Protein AF-S0FT90-F1 (afdb_monomer_lite)

Sequence (189 aa):
MLLIMVGRAEIDGENVNKKSNYMDRPFWQKAAGASRQYLHISCDKDTGMAPEYAEFDGTPKKLFRDFQFYSDAYRVAMNIGLDAAWFNKDASLGEIVDRLQVFFSENTTFGQYKAYTIKGEPFDEPAMHSVAIIATNAAGSLAARGKYRLQWVRDFWELPLRKGERRYYDNCLYFFCLLMLAGEYNMYI

pLDDT: mean 91.18, std 16.03, range [32.25, 98.94]

Organism: NCBI:txid1195236

Radius of gyration: 16.48 Å; chains: 1; bounding box: 38×34×46 Å

InterPro domains:
  IPR008928 Six-hairpin glycosidase superfamily [SSF48208] (22-188)
  IPR012341 Six-hairpin glycosidase-like superfamily [G3DSA:1.50.10.10] (15-183)

Foldseek 3Di:
DPPLCLDQLCDDDDCGDDPDDPVCSVVSVVSNVLSVVLLVQQQDPQQLFGFLDDDSSNHADDDPDPFGRALNRLQLLLSLLVSLVPPVPDLCNQVSLQSNLVLPVPPHDQLFAAGHHSVSHGDPHTHLASLSNLLSSQSSLSSHDHPCNVVSVVSLVPDDQDDDDSRVSNVVSSVVSVCSVVVNPDDPD

Secondary structure (DSSP, 8-state):
-----------STT---SSS-GGGHHHHHHHHHHHHHHHHHHS-TTT-PPPSSB-TTSPBPPSS-S-SBSGGGGHHHHHHHHHHHHT-S-GGGHHHHHHHHHHHHHHSBTTB-EEE-TT-PEEEEEPS-HHHHHHHHHHHTTT--STTHHHHHHHHHHPPPP-STTHHHHHHHHHHHHHHHTT------

Structure (mmCIF, N/CA/C/O backbone):
data_AF-S0FT90-F1
#
_entry.id   AF-S0FT90-F1
#
loop_
_atom_site.group_PDB
_atom_site.id
_atom_site.type_symbol
_atom_site.label_atom_id
_atom_site.label_alt_id
_atom_site.label_comp_id
_atom_site.label_asym_id
_atom_site.label_entity_id
_atom_site.label_seq_id
_atom_site.pdbx_PDB_ins_code
_atom_site.Cartn_x
_atom_site.Cartn_y
_atom_site.Cartn_z
_atom_site.occupancy
_atom_site.B_iso_or_equiv
_atom_site.auth_seq_id
_atom_site.auth_comp_id
_atom_site.auth_asym_id
_atom_site.auth_atom_id
_atom_site.pdbx_PDB_model_num
ATOM 1 N N . MET A 1 1 ? 7.201 11.286 -2.017 1.00 32.25 1 MET A N 1
ATOM 2 C CA . MET A 1 1 ? 6.385 10.814 -3.150 1.00 32.25 1 MET A CA 1
ATOM 3 C C . MET A 1 1 ? 7.267 10.096 -4.172 1.00 32.25 1 MET A C 1
ATOM 5 O O . MET A 1 1 ? 7.613 10.659 -5.204 1.00 32.25 1 MET A O 1
ATOM 9 N N . LEU A 1 2 ? 7.667 8.853 -3.875 1.00 34.53 2 LEU A N 1
ATOM 10 C CA . LEU A 1 2 ? 8.138 7.954 -4.926 1.00 34.53 2 LEU A CA 1
ATOM 11 C C . LEU A 1 2 ? 6.888 7.549 -5.712 1.00 34.53 2 LEU A C 1
ATOM 13 O O . LEU A 1 2 ? 6.038 6.819 -5.202 1.00 34.53 2 LEU A O 1
ATOM 17 N N . LEU A 1 3 ? 6.746 8.046 -6.939 1.00 39.31 3 LEU A N 1
ATOM 18 C CA . LEU A 1 3 ? 5.959 7.323 -7.925 1.00 39.31 3 LEU A CA 1
ATOM 19 C C . LEU A 1 3 ? 6.729 6.009 -8.108 1.00 39.31 3 LEU A C 1
ATOM 21 O O . LEU A 1 3 ? 7.774 6.007 -8.755 1.00 39.31 3 LEU A O 1
ATOM 25 N N . ILE A 1 4 ? 6.312 4.930 -7.438 1.00 44.44 4 ILE A N 1
ATOM 26 C CA . ILE A 1 4 ? 6.881 3.609 -7.705 1.00 44.44 4 ILE A CA 1
ATOM 27 C C . ILE A 1 4 ? 6.583 3.370 -9.173 1.00 44.44 4 ILE A C 1
ATOM 29 O O . ILE A 1 4 ? 5.433 3.178 -9.567 1.00 44.44 4 ILE A O 1
ATOM 33 N N . MET A 1 5 ? 7.617 3.475 -9.997 1.00 43.94 5 MET A N 1
ATOM 34 C CA . MET A 1 5 ? 7.515 3.160 -11.402 1.00 43.94 5 MET A CA 1
ATOM 35 C C . MET A 1 5 ? 7.439 1.651 -11.506 1.00 43.94 5 MET A C 1
ATOM 37 O O . MET A 1 5 ? 8.427 0.969 -11.765 1.00 43.94 5 MET A O 1
ATOM 41 N N . VAL A 1 6 ? 6.230 1.132 -11.316 1.00 42.06 6 VAL A N 1
ATOM 42 C CA . VAL A 1 6 ? 5.830 -0.190 -11.787 1.00 42.06 6 VAL A CA 1
ATOM 43 C C . VAL A 1 6 ? 5.728 -0.079 -13.314 1.00 42.06 6 VAL A C 1
ATOM 45 O O . VAL A 1 6 ? 4.660 -0.002 -13.910 1.00 42.06 6 VAL A O 1
ATOM 48 N N . GLY A 1 7 ? 6.883 0.127 -13.946 1.00 40.72 7 GLY A N 1
ATOM 49 C CA . GLY A 1 7 ? 7.012 0.731 -15.263 1.00 40.72 7 GLY A CA 1
ATOM 50 C C . GLY A 1 7 ? 7.899 -0.093 -16.182 1.00 40.72 7 GLY A C 1
ATOM 51 O O . GLY A 1 7 ? 9.012 0.305 -16.496 1.00 40.72 7 GLY A O 1
ATOM 52 N N . ARG A 1 8 ? 7.352 -1.217 -16.658 1.00 50.16 8 ARG A N 1
ATOM 53 C CA . ARG A 1 8 ? 7.429 -1.672 -18.061 1.00 50.16 8 ARG A CA 1
ATOM 54 C C . ARG A 1 8 ? 8.789 -1.903 -18.731 1.00 50.16 8 ARG A C 1
ATOM 56 O O . ARG A 1 8 ? 8.857 -1.901 -19.961 1.00 50.16 8 ARG A O 1
ATOM 63 N N . ALA A 1 9 ? 9.854 -2.155 -17.992 1.00 43.25 9 ALA A N 1
ATOM 64 C CA . ALA A 1 9 ? 11.149 -2.336 -18.633 1.00 43.25 9 ALA A CA 1
ATOM 65 C C . ALA A 1 9 ? 11.500 -3.777 -19.046 1.00 43.25 9 ALA A C 1
ATOM 67 O O . ALA A 1 9 ? 12.469 -3.965 -19.774 1.00 43.25 9 ALA A O 1
ATOM 68 N N . GLU A 1 10 ? 10.742 -4.792 -18.618 1.00 49.62 10 GLU A N 1
ATOM 69 C CA . GLU A 1 10 ? 11.220 -6.183 -18.699 1.00 49.62 10 GLU A CA 1
ATOM 70 C C . GLU A 1 10 ? 10.097 -7.195 -18.974 1.00 49.62 10 GLU A C 1
ATOM 72 O O . GLU A 1 10 ? 9.850 -8.097 -18.173 1.00 49.62 10 GLU A O 1
ATOM 77 N N . ILE A 1 11 ? 9.405 -7.047 -20.107 1.00 48.50 11 ILE A N 1
ATOM 78 C CA . ILE A 1 11 ? 8.649 -8.165 -20.693 1.00 48.50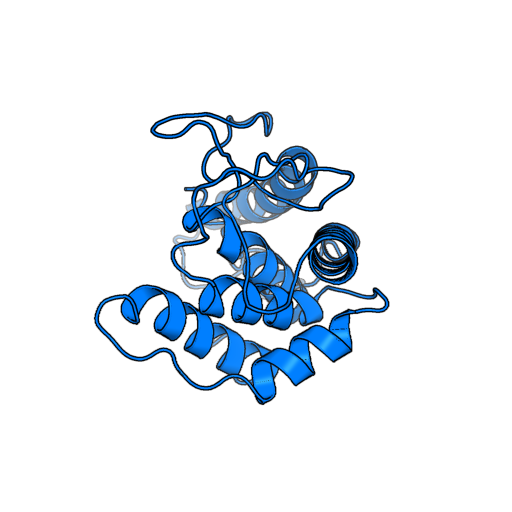 11 ILE A CA 1
ATOM 79 C C . ILE A 1 11 ? 9.642 -8.964 -21.545 1.00 48.50 11 ILE A C 1
ATOM 81 O O . ILE A 1 11 ? 10.424 -8.377 -22.291 1.00 48.50 11 ILE A O 1
ATOM 85 N N . ASP A 1 12 ? 9.650 -10.277 -21.345 1.00 41.06 12 ASP A N 1
ATOM 86 C CA . ASP A 1 12 ? 10.723 -11.205 -21.695 1.00 41.06 12 ASP A CA 1
ATOM 87 C C . ASP A 1 12 ? 11.294 -11.073 -23.123 1.00 41.06 12 ASP A C 1
ATOM 89 O O . ASP A 1 12 ? 10.578 -10.892 -24.109 1.00 41.06 12 ASP A O 1
ATOM 93 N N . GLY A 1 13 ? 12.618 -11.241 -23.203 1.00 41.00 13 GLY A N 1
ATOM 94 C CA . GLY A 1 13 ? 13.337 -11.881 -24.311 1.00 41.00 13 GLY A CA 1
ATOM 95 C C . GLY A 1 13 ? 13.474 -11.134 -25.636 1.00 41.00 13 GLY A C 1
ATOM 96 O O . GLY A 1 13 ? 14.579 -11.071 -26.155 1.00 41.00 13 GLY A O 1
ATOM 97 N N . GLU A 1 14 ? 12.407 -10.568 -26.197 1.00 39.22 14 GLU A N 1
ATOM 98 C CA . GLU A 1 14 ? 12.416 -10.080 -27.592 1.00 39.22 14 GLU A CA 1
ATOM 99 C C . GLU A 1 14 ? 11.532 -8.844 -27.846 1.00 39.22 14 GLU A C 1
ATOM 101 O O . GLU A 1 14 ? 11.517 -8.312 -28.954 1.00 39.22 14 GLU A O 1
ATOM 106 N N . ASN A 1 15 ? 10.838 -8.308 -26.831 1.00 43.41 15 ASN A N 1
ATOM 107 C CA . ASN A 1 15 ? 9.981 -7.121 -26.980 1.00 43.41 15 ASN A CA 1
ATOM 108 C C . ASN A 1 15 ? 10.159 -6.102 -25.840 1.00 43.41 15 ASN A C 1
ATOM 110 O O . ASN A 1 15 ? 9.223 -5.752 -25.119 1.00 43.41 15 ASN A O 1
ATOM 114 N N . VAL A 1 16 ? 11.373 -5.559 -25.710 1.00 49.12 16 VAL A N 1
ATOM 115 C CA . VAL A 1 16 ? 11.644 -4.372 -24.878 1.00 49.12 16 VAL A CA 1
ATOM 116 C C . VAL A 1 16 ? 10.759 -3.202 -25.354 1.00 49.12 16 VAL A C 1
ATOM 118 O O . VAL A 1 16 ? 10.732 -2.875 -26.541 1.00 49.12 16 VAL A O 1
ATOM 121 N N . ASN A 1 17 ? 10.015 -2.571 -24.437 1.00 51.34 17 ASN A N 1
ATOM 122 C CA . ASN A 1 17 ? 8.958 -1.586 -24.719 1.00 51.34 17 ASN A CA 1
ATOM 123 C C . ASN A 1 17 ? 9.310 -0.504 -25.765 1.00 51.34 17 ASN A C 1
ATOM 125 O O . ASN A 1 17 ? 10.334 0.175 -25.685 1.00 51.34 17 ASN A O 1
ATOM 129 N N . LYS A 1 18 ? 8.367 -0.267 -26.688 1.00 59.31 18 LYS A N 1
ATOM 130 C CA . LYS A 1 18 ? 8.447 0.672 -27.823 1.00 59.31 18 LYS A CA 1
ATOM 131 C C . LYS A 1 18 ? 8.001 2.125 -27.530 1.00 59.31 18 LYS A C 1
ATOM 133 O O . LYS A 1 18 ? 7.926 2.898 -28.477 1.00 59.31 18 LYS A O 1
ATOM 138 N N . LYS A 1 19 ? 7.694 2.529 -26.282 1.00 70.00 19 LYS A N 1
ATOM 139 C CA . LYS A 1 19 ? 7.086 3.861 -25.998 1.00 70.00 19 LYS A CA 1
ATOM 140 C C . LYS A 1 19 ? 8.033 4.942 -25.454 1.00 70.00 19 LYS A C 1
ATOM 142 O O . LYS A 1 19 ? 7.791 6.114 -25.722 1.00 70.00 19 LYS A O 1
ATOM 147 N N . SER A 1 20 ? 9.090 4.591 -24.715 1.00 77.62 20 SER A N 1
ATOM 148 C CA . SER A 1 20 ? 10.122 5.565 -24.318 1.00 77.62 20 SER A CA 1
ATOM 149 C C . SER A 1 20 ? 11.162 5.736 -25.427 1.00 77.62 20 SER A C 1
ATOM 151 O O . SER A 1 20 ? 11.328 4.847 -26.274 1.00 77.62 20 SER A O 1
ATOM 153 N N . ASN A 1 21 ? 11.919 6.838 -25.382 1.00 85.50 21 ASN A N 1
ATOM 154 C CA . ASN A 1 21 ? 13.111 6.988 -26.213 1.00 85.50 21 ASN A CA 1
ATOM 155 C C . ASN A 1 21 ? 14.027 5.765 -26.011 1.00 85.50 21 ASN A C 1
ATOM 157 O O . ASN A 1 21 ? 14.178 5.268 -24.891 1.00 85.50 21 ASN A O 1
ATOM 161 N N . TYR A 1 22 ? 14.583 5.237 -27.103 1.00 85.00 22 TYR A N 1
ATOM 162 C CA . TYR A 1 22 ? 15.371 4.007 -27.077 1.00 85.00 22 TYR A CA 1
ATOM 163 C C . TYR A 1 22 ? 16.625 4.140 -26.204 1.00 85.00 22 TYR A C 1
ATOM 165 O O . TYR A 1 22 ? 17.005 3.167 -25.555 1.00 85.00 22 TYR A O 1
ATOM 173 N N . MET A 1 23 ? 17.194 5.348 -26.123 1.00 90.38 23 MET A N 1
ATOM 174 C CA . MET A 1 23 ? 18.346 5.662 -25.272 1.00 90.38 23 MET A CA 1
ATOM 175 C C . MET A 1 23 ? 18.037 5.544 -23.772 1.00 90.38 23 MET A C 1
ATOM 177 O O . MET A 1 23 ? 18.929 5.217 -22.995 1.00 90.38 23 MET A O 1
ATOM 181 N N . ASP A 1 24 ? 16.777 5.728 -23.368 1.00 89.00 24 ASP A N 1
ATOM 182 C CA . ASP A 1 24 ? 16.375 5.719 -21.954 1.00 89.00 24 ASP A CA 1
ATOM 183 C C . ASP A 1 24 ? 15.934 4.332 -21.465 1.00 89.00 24 ASP A C 1
ATOM 185 O O . ASP A 1 24 ? 15.741 4.113 -20.270 1.00 89.00 24 ASP A O 1
ATOM 189 N N . ARG A 1 25 ? 15.767 3.356 -22.366 1.00 84.38 25 ARG A N 1
ATOM 190 C CA . ARG A 1 25 ? 15.281 2.010 -22.005 1.00 84.38 25 ARG A CA 1
ATOM 191 C C . ARG A 1 25 ? 16.153 1.316 -20.947 1.00 84.38 25 ARG A C 1
ATOM 193 O O . ARG A 1 25 ? 15.575 0.801 -19.988 1.00 84.38 25 ARG A O 1
ATOM 200 N N . PRO A 1 26 ? 17.503 1.341 -21.029 1.00 89.44 26 PRO A N 1
ATOM 201 C CA . PRO A 1 26 ? 18.344 0.744 -19.990 1.00 89.44 26 PRO A CA 1
ATOM 202 C C . PRO A 1 26 ? 18.187 1.423 -18.623 1.00 89.44 26 PRO A C 1
ATOM 204 O O . PRO A 1 26 ? 18.351 0.777 -17.589 1.00 89.44 26 PRO A O 1
ATOM 207 N N . PHE A 1 27 ? 17.871 2.722 -18.601 1.00 89.56 27 PHE A N 1
ATOM 208 C CA . PHE A 1 27 ? 17.607 3.444 -17.359 1.00 89.56 27 PHE A CA 1
ATOM 209 C C . PHE A 1 27 ? 16.304 2.965 -16.716 1.00 89.56 27 PHE A C 1
ATOM 211 O O . PHE A 1 27 ? 16.318 2.597 -15.544 1.00 89.56 27 PHE A O 1
ATOM 218 N N . TRP A 1 28 ? 15.204 2.887 -17.474 1.00 86.56 28 TRP A N 1
ATOM 219 C CA . TRP A 1 28 ? 13.921 2.405 -16.945 1.00 86.56 28 TRP A CA 1
ATOM 220 C C . TRP A 1 28 ? 14.002 0.960 -16.441 1.00 86.56 28 TRP A C 1
ATOM 222 O O . TRP A 1 28 ? 13.377 0.626 -15.436 1.00 86.56 28 TRP A O 1
ATOM 232 N N . GLN A 1 29 ? 14.834 0.130 -17.079 1.00 85.69 29 GLN A N 1
ATOM 233 C CA . GLN A 1 29 ? 15.137 -1.226 -16.618 1.00 85.69 29 GLN A CA 1
ATOM 234 C C . GLN A 1 29 ? 15.760 -1.250 -15.232 1.00 85.69 29 GLN A C 1
ATOM 236 O O . GLN A 1 29 ? 15.236 -1.882 -14.313 1.00 85.69 29 GLN A O 1
ATOM 241 N N . LYS A 1 30 ? 16.827 -0.476 -15.050 1.00 90.88 30 LYS A N 1
ATOM 242 C CA . LYS A 1 30 ? 17.473 -0.334 -13.745 1.00 90.88 30 LYS A CA 1
ATOM 243 C C . LYS A 1 30 ? 16.537 0.297 -12.716 1.00 90.88 30 LYS A C 1
ATOM 245 O O . LYS A 1 30 ? 16.532 -0.133 -11.567 1.00 90.88 30 LYS A O 1
ATOM 250 N N . ALA A 1 31 ? 15.723 1.272 -13.119 1.00 89.94 31 ALA A N 1
ATOM 251 C CA . ALA A 1 31 ? 14.791 1.956 -12.231 1.00 89.94 31 ALA A CA 1
ATOM 252 C C . ALA A 1 31 ? 13.697 1.020 -11.695 1.00 89.94 31 ALA A C 1
ATOM 254 O O . ALA A 1 31 ? 13.372 1.095 -10.510 1.00 89.94 31 ALA A O 1
ATOM 255 N N . ALA A 1 32 ? 13.167 0.113 -12.522 1.00 89.12 32 ALA A N 1
ATOM 256 C CA . ALA A 1 32 ? 12.192 -0.885 -12.084 1.00 89.12 32 ALA A CA 1
ATOM 257 C C . ALA A 1 32 ? 12.793 -1.830 -11.028 1.00 89.12 32 ALA A C 1
ATOM 259 O O . ALA A 1 32 ? 12.212 -2.013 -9.958 1.00 89.12 32 ALA A O 1
ATOM 260 N N . GLY A 1 33 ? 13.992 -2.368 -11.285 1.00 92.12 33 GLY A N 1
ATOM 261 C CA . GLY A 1 33 ? 14.714 -3.206 -10.321 1.00 92.12 33 GLY A CA 1
ATOM 262 C C . GLY A 1 33 ? 15.033 -2.471 -9.014 1.00 92.12 33 GLY A C 1
ATOM 263 O O . GLY A 1 33 ? 14.729 -2.970 -7.931 1.00 92.12 33 GLY A O 1
ATOM 264 N N . ALA A 1 34 ? 15.572 -1.252 -9.105 1.00 95.94 34 ALA A N 1
ATOM 265 C CA . ALA A 1 34 ? 15.893 -0.425 -7.942 1.00 95.94 34 ALA A CA 1
ATOM 266 C C . ALA A 1 34 ? 14.648 -0.061 -7.116 1.00 95.94 34 ALA A C 1
ATOM 268 O O . ALA A 1 34 ? 14.708 -0.069 -5.891 1.00 95.94 34 ALA A O 1
ATOM 269 N N . SER A 1 35 ? 13.507 0.196 -7.764 1.00 95.81 35 SER A N 1
ATOM 270 C CA . SER A 1 35 ? 12.254 0.519 -7.069 1.00 95.81 35 SER A CA 1
ATOM 271 C C . SER A 1 35 ? 11.723 -0.660 -6.250 1.00 95.81 35 SER A C 1
ATOM 273 O O . SER A 1 35 ? 11.255 -0.452 -5.133 1.00 95.81 35 SER A O 1
ATOM 275 N N . ARG A 1 36 ? 11.838 -1.900 -6.753 1.00 96.75 36 ARG A N 1
ATOM 276 C CA . ARG A 1 36 ? 11.481 -3.104 -5.976 1.00 96.75 36 ARG A CA 1
ATOM 277 C C . ARG A 1 36 ? 12.377 -3.262 -4.749 1.00 96.75 36 ARG A C 1
ATOM 279 O O . ARG A 1 36 ? 11.877 -3.483 -3.654 1.00 96.75 36 ARG A O 1
ATOM 286 N N . GLN A 1 37 ? 13.686 -3.060 -4.905 1.00 97.50 37 GLN A N 1
ATOM 287 C CA . GLN A 1 37 ? 14.620 -3.101 -3.772 1.00 97.50 37 GLN A CA 1
ATOM 288 C C . GLN A 1 37 ? 14.354 -1.989 -2.752 1.00 97.50 37 GLN A C 1
ATOM 290 O O . GLN A 1 37 ? 14.456 -2.208 -1.548 1.00 97.50 37 GLN A O 1
ATOM 295 N N . TYR A 1 38 ? 13.949 -0.810 -3.220 1.00 98.06 38 TYR A N 1
ATOM 296 C CA . TYR A 1 38 ? 13.621 0.310 -2.349 1.00 98.06 38 TYR A CA 1
ATOM 297 C C . TYR A 1 38 ? 12.412 0.026 -1.441 1.00 98.06 38 TYR A C 1
ATOM 299 O O . TYR A 1 38 ? 12.386 0.445 -0.285 1.00 98.06 38 TYR A O 1
ATOM 307 N N . LEU A 1 39 ? 11.425 -0.733 -1.925 1.00 98.19 39 LEU A N 1
ATOM 308 C CA . LEU A 1 39 ? 10.275 -1.142 -1.115 1.00 98.19 39 LEU A CA 1
ATOM 309 C C . LEU A 1 39 ? 10.685 -1.988 0.096 1.00 98.19 39 LEU A C 1
ATOM 311 O O . LEU A 1 39 ? 10.170 -1.752 1.187 1.00 98.19 39 LEU A O 1
ATOM 315 N N . HIS A 1 40 ? 11.642 -2.905 -0.07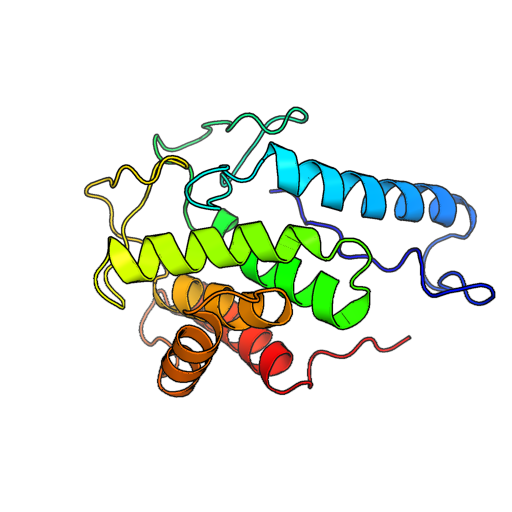2 1.00 98.00 40 HIS A N 1
ATOM 316 C CA . HIS A 1 40 ? 12.151 -3.754 1.016 1.00 98.00 40 HIS A CA 1
ATOM 317 C C . HIS A 1 40 ? 12.839 -2.975 2.134 1.00 98.00 40 HIS A C 1
ATOM 319 O O . HIS A 1 40 ? 12.810 -3.403 3.286 1.00 98.00 40 HIS A O 1
ATOM 325 N N . ILE A 1 41 ? 13.480 -1.852 1.806 1.00 97.25 41 ILE A N 1
ATOM 326 C CA . ILE A 1 41 ? 14.191 -1.030 2.796 1.00 97.25 41 ILE A CA 1
ATOM 327 C C . ILE A 1 41 ? 13.317 0.083 3.378 1.00 97.25 41 ILE A C 1
ATOM 329 O O . ILE A 1 41 ? 13.579 0.534 4.489 1.00 97.25 41 ILE A O 1
ATOM 333 N N . SER A 1 42 ? 12.286 0.527 2.651 1.00 97.88 42 SER A N 1
ATOM 334 C CA . SER A 1 42 ? 11.412 1.618 3.090 1.00 97.88 42 SER A CA 1
ATOM 335 C C . SER A 1 42 ? 10.194 1.138 3.884 1.00 97.88 42 SER A C 1
ATOM 337 O O . SER A 1 42 ? 9.730 1.856 4.770 1.00 97.88 42 SER A O 1
ATOM 339 N N . CYS A 1 43 ? 9.670 -0.058 3.596 1.00 98.50 43 CYS A N 1
ATOM 340 C CA . CYS A 1 43 ? 8.547 -0.618 4.347 1.00 98.50 43 CYS A CA 1
ATOM 341 C C . CYS A 1 43 ? 9.030 -1.263 5.647 1.00 98.50 43 CYS A C 1
ATOM 343 O O . CYS A 1 43 ? 10.047 -1.959 5.679 1.00 98.50 43 CYS A O 1
ATOM 345 N N . ASP A 1 44 ? 8.278 -1.059 6.723 1.00 98.56 44 ASP A N 1
ATOM 346 C CA . ASP A 1 44 ? 8.614 -1.634 8.014 1.00 98.56 44 ASP A CA 1
ATOM 347 C C . ASP A 1 44 ? 8.535 -3.166 8.005 1.00 98.56 44 ASP A C 1
ATOM 349 O O . ASP A 1 44 ? 7.628 -3.771 7.427 1.00 98.56 44 ASP A O 1
ATOM 353 N N . LYS A 1 45 ? 9.498 -3.803 8.676 1.00 98.06 45 LYS A N 1
ATOM 354 C CA . LYS A 1 45 ? 9.634 -5.261 8.669 1.00 98.06 45 LYS A CA 1
ATOM 355 C C . LYS A 1 45 ? 8.592 -5.977 9.517 1.00 98.06 45 LYS A C 1
ATOM 357 O O . LYS A 1 45 ? 8.393 -7.159 9.266 1.00 98.06 45 LYS A O 1
ATOM 362 N N . ASP A 1 46 ? 7.941 -5.301 10.453 1.00 98.31 46 ASP A N 1
ATOM 363 C CA . ASP A 1 46 ? 6.977 -5.918 11.360 1.00 98.31 46 ASP A CA 1
ATOM 364 C C . ASP A 1 46 ? 5.550 -5.591 10.912 1.00 98.31 46 ASP A C 1
ATOM 366 O O . ASP A 1 46 ? 4.706 -6.480 10.814 1.00 98.31 46 ASP A O 1
ATOM 370 N N . THR A 1 47 ? 5.294 -4.328 10.559 1.00 98.69 47 THR A N 1
ATOM 371 C CA . THR A 1 47 ? 3.950 -3.856 10.196 1.00 98.69 47 THR A CA 1
ATOM 372 C C . THR A 1 47 ? 3.677 -3.836 8.696 1.00 98.69 47 THR A C 1
ATOM 374 O O . THR A 1 47 ? 2.523 -3.729 8.302 1.00 98.69 47 THR A O 1
ATOM 377 N N . GLY A 1 48 ? 4.702 -3.865 7.837 1.00 98.50 48 GLY A N 1
ATOM 378 C CA . GLY A 1 48 ? 4.546 -3.642 6.395 1.00 98.50 48 GLY A CA 1
ATOM 379 C C . GLY A 1 48 ? 4.206 -2.195 6.003 1.00 98.50 48 GLY A C 1
ATOM 380 O O . GLY A 1 48 ? 3.989 -1.916 4.823 1.00 98.50 48 GLY A O 1
ATOM 381 N N . MET A 1 49 ? 4.151 -1.253 6.952 1.00 98.62 49 MET A N 1
ATOM 382 C CA . MET A 1 49 ? 3.844 0.149 6.666 1.00 98.62 49 MET A CA 1
ATOM 383 C C . MET A 1 49 ? 5.005 0.853 5.965 1.00 98.62 49 MET A C 1
ATOM 385 O O . MET A 1 49 ? 6.146 0.801 6.416 1.00 98.62 49 MET A O 1
ATOM 389 N N . ALA A 1 50 ? 4.693 1.597 4.907 1.00 98.12 50 ALA A N 1
ATOM 390 C CA . ALA A 1 50 ? 5.619 2.535 4.282 1.00 98.12 50 ALA A CA 1
ATOM 391 C C . ALA A 1 50 ? 5.434 3.959 4.841 1.00 98.12 50 ALA A C 1
ATOM 393 O O . ALA A 1 50 ? 4.321 4.330 5.223 1.00 98.12 50 ALA A O 1
ATOM 394 N N . PRO A 1 51 ? 6.478 4.798 4.862 1.00 97.62 51 PRO A N 1
ATOM 395 C CA . PRO A 1 51 ? 6.330 6.215 5.163 1.00 97.62 51 PRO A CA 1
ATOM 396 C C . PRO A 1 51 ? 5.834 7.015 3.936 1.00 97.62 51 PRO A C 1
ATOM 398 O O . PRO A 1 51 ? 6.096 6.642 2.794 1.00 97.62 51 PRO A O 1
ATOM 401 N N . GLU A 1 52 ? 5.170 8.161 4.141 1.00 95.38 52 GLU A N 1
ATOM 402 C CA . GLU A 1 52 ? 4.790 9.087 3.051 1.00 95.38 52 GLU A CA 1
ATOM 403 C C . GLU A 1 52 ? 6.022 9.635 2.303 1.00 95.38 52 GLU A C 1
ATOM 405 O O . GLU A 1 52 ? 6.025 9.808 1.076 1.00 95.38 52 GLU A O 1
ATOM 410 N N . TYR A 1 53 ? 7.098 9.880 3.051 1.00 95.75 53 TYR A N 1
ATOM 411 C CA . TYR A 1 53 ? 8.393 10.289 2.526 1.00 95.75 53 TYR A CA 1
ATOM 412 C C . TYR A 1 53 ? 9.499 9.473 3.187 1.00 95.75 53 TYR A C 1
ATOM 414 O O . TYR A 1 53 ? 9.480 9.248 4.396 1.00 95.75 53 TYR A O 1
ATOM 422 N N . ALA A 1 54 ? 10.488 9.083 2.395 1.00 96.31 54 ALA A N 1
ATOM 423 C CA . ALA A 1 54 ? 11.699 8.434 2.863 1.00 96.31 54 ALA A CA 1
ATOM 424 C C . ALA A 1 54 ? 12.912 8.972 2.103 1.00 96.31 54 ALA A C 1
ATOM 426 O O . ALA A 1 54 ? 12.786 9.459 0.975 1.00 96.31 54 ALA A O 1
ATOM 427 N N . GLU A 1 55 ? 14.073 8.905 2.744 1.00 96.69 55 GLU A N 1
ATOM 428 C CA . GLU A 1 55 ? 15.365 9.147 2.107 1.00 96.69 55 GLU A CA 1
ATOM 429 C C . GLU A 1 55 ? 15.733 7.973 1.182 1.00 96.69 55 GLU A C 1
ATOM 431 O O . GLU A 1 55 ? 15.076 6.929 1.175 1.00 96.69 55 GLU A O 1
ATOM 436 N N . PHE A 1 56 ? 16.789 8.114 0.377 1.00 95.00 56 PHE A N 1
ATOM 437 C CA . PHE A 1 56 ? 17.196 7.067 -0.574 1.00 95.00 56 PHE A CA 1
ATOM 438 C C . PHE A 1 56 ? 17.667 5.760 0.082 1.00 95.00 56 PHE A C 1
ATOM 440 O O . PHE A 1 56 ? 17.675 4.726 -0.580 1.00 95.00 56 PHE A O 1
ATOM 447 N N . ASP A 1 57 ? 18.010 5.786 1.369 1.00 96.25 57 ASP A N 1
ATOM 448 C CA . ASP A 1 57 ? 18.317 4.594 2.167 1.00 96.25 57 ASP A CA 1
ATOM 449 C C . ASP A 1 57 ? 17.066 3.934 2.785 1.00 96.25 57 ASP A C 1
ATOM 451 O O . ASP A 1 57 ? 17.181 2.945 3.506 1.00 96.25 57 ASP A O 1
ATOM 455 N N . GLY A 1 58 ? 15.872 4.464 2.499 1.00 95.19 58 GLY A N 1
ATOM 456 C CA . GLY A 1 58 ? 14.593 3.973 3.007 1.00 95.19 58 GLY A CA 1
ATOM 457 C C . GLY A 1 58 ? 14.177 4.573 4.350 1.00 95.19 58 GLY A C 1
ATOM 458 O O . GLY A 1 58 ? 13.034 4.368 4.765 1.00 95.19 58 GLY A O 1
ATOM 459 N N . THR A 1 59 ? 15.040 5.348 5.017 1.00 96.06 59 THR A N 1
ATOM 460 C CA . THR A 1 59 ? 14.715 5.932 6.324 1.00 96.06 59 THR A CA 1
ATOM 461 C C . THR A 1 59 ? 13.555 6.930 6.212 1.00 96.06 59 THR A C 1
ATOM 463 O O . THR A 1 59 ? 13.550 7.774 5.312 1.00 96.06 59 THR A O 1
ATOM 466 N N . PRO A 1 60 ? 12.539 6.870 7.097 1.00 95.69 60 PRO A N 1
ATOM 467 C CA . PRO A 1 60 ? 11.418 7.800 7.044 1.00 95.69 60 PRO A CA 1
ATOM 468 C C . PRO A 1 60 ? 11.855 9.256 7.202 1.00 95.69 60 PRO A C 1
ATOM 470 O O . PRO A 1 60 ? 12.501 9.625 8.183 1.00 95.69 60 PRO A O 1
ATOM 473 N N . LYS A 1 61 ? 11.396 10.107 6.287 1.00 93.19 61 LYS A N 1
ATOM 474 C CA . LYS A 1 61 ? 11.608 11.551 6.323 1.00 93.19 61 LYS A CA 1
ATOM 475 C C . LYS A 1 61 ? 10.333 12.244 6.787 1.00 93.19 61 LYS A C 1
ATOM 477 O O . LYS A 1 61 ? 9.303 12.195 6.120 1.00 93.19 61 LYS A O 1
ATOM 482 N N . LYS A 1 62 ? 10.395 12.932 7.923 1.00 89.12 62 LYS A N 1
ATOM 483 C CA . LYS A 1 62 ? 9.276 13.744 8.416 1.00 89.12 62 LYS A CA 1
ATOM 484 C C . LYS A 1 62 ? 9.375 15.142 7.816 1.00 89.12 62 LYS A C 1
ATOM 486 O O . LYS A 1 62 ? 10.356 15.837 8.054 1.00 89.12 62 LYS A O 1
ATOM 491 N N . LEU A 1 63 ? 8.384 15.536 7.015 1.00 85.06 63 LEU A N 1
ATOM 492 C CA . LEU A 1 63 ? 8.331 16.880 6.423 1.00 85.06 63 LEU A CA 1
ATOM 493 C C . LEU A 1 63 ? 7.345 17.797 7.149 1.00 85.06 63 LEU A C 1
ATOM 495 O O . LEU A 1 63 ? 7.702 18.910 7.514 1.00 85.06 63 LEU A O 1
ATOM 499 N N . PHE A 1 64 ? 6.109 17.332 7.349 1.00 84.12 64 PHE A N 1
ATOM 500 C CA . PHE A 1 64 ? 5.005 18.183 7.815 1.00 84.12 64 PHE A CA 1
ATOM 501 C C . PHE A 1 64 ? 4.306 17.666 9.075 1.00 84.12 64 PHE A C 1
ATOM 503 O O . PHE A 1 64 ? 3.529 18.400 9.680 1.00 84.12 64 PHE A O 1
ATOM 510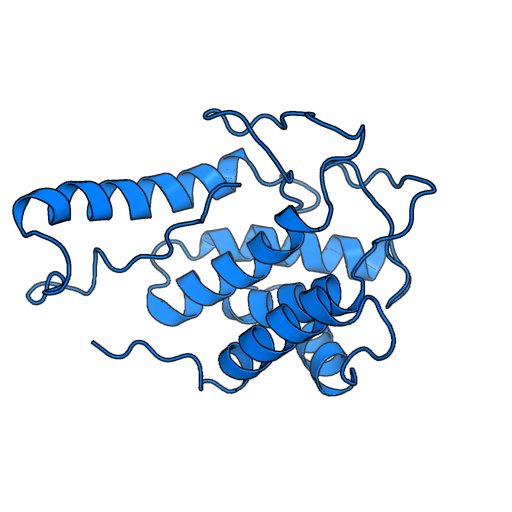 N N . ARG A 1 65 ? 4.502 16.389 9.421 1.00 87.38 65 ARG A N 1
ATOM 511 C CA . ARG A 1 65 ? 3.755 15.676 10.464 1.00 87.38 65 ARG A CA 1
ATOM 512 C C . ARG A 1 65 ? 4.664 14.675 11.172 1.00 87.38 65 ARG A C 1
ATOM 514 O O . ARG A 1 65 ? 5.658 14.226 10.600 1.00 87.38 65 ARG A O 1
ATOM 521 N N . ASP A 1 66 ? 4.297 14.320 12.401 1.00 91.69 66 ASP A N 1
ATOM 522 C CA . ASP A 1 66 ? 5.083 13.406 13.238 1.00 91.69 66 ASP A CA 1
ATOM 523 C C . ASP A 1 66 ? 4.867 11.926 12.922 1.00 91.69 66 ASP A C 1
ATOM 525 O O . ASP A 1 66 ? 5.750 11.103 13.195 1.00 91.69 66 ASP A O 1
ATOM 529 N N . PHE A 1 67 ? 3.721 11.599 12.328 1.00 94.31 67 PHE A N 1
ATOM 530 C CA . PHE A 1 67 ? 3.400 10.278 11.805 1.00 94.31 67 PHE A CA 1
ATOM 531 C C . PHE A 1 67 ? 3.895 10.097 10.374 1.00 94.31 67 PHE A C 1
ATOM 533 O O . PHE A 1 67 ? 4.140 11.055 9.644 1.00 94.31 67 PHE A O 1
ATOM 540 N N . GLN A 1 68 ? 4.051 8.836 9.987 1.00 96.25 68 GLN A N 1
ATOM 541 C CA . GLN A 1 68 ? 4.725 8.449 8.752 1.00 96.25 68 GLN A CA 1
ATOM 542 C C . GLN A 1 68 ? 3.792 7.692 7.811 1.00 96.25 68 GLN A C 1
ATOM 544 O O . GLN A 1 68 ? 3.889 7.882 6.605 1.00 96.25 68 GLN A O 1
ATOM 549 N N . PHE A 1 69 ? 2.881 6.869 8.334 1.00 97.88 69 PHE A N 1
ATOM 550 C CA . PHE A 1 69 ? 1.884 6.176 7.529 1.00 97.88 69 PHE A CA 1
ATOM 551 C C . PHE A 1 69 ? 0.596 7.005 7.481 1.00 97.88 69 PHE A C 1
ATOM 553 O O . PHE A 1 69 ? -0.182 7.054 8.441 1.00 97.88 69 PHE A O 1
ATOM 560 N N . TYR A 1 70 ? 0.388 7.681 6.354 1.00 97.50 70 TYR A N 1
ATOM 561 C CA . TYR A 1 70 ? -0.811 8.466 6.066 1.00 97.50 70 TYR A CA 1
ATOM 562 C C . TYR A 1 70 ? -1.115 8.453 4.561 1.00 97.50 70 TYR A C 1
ATOM 564 O O . TYR A 1 70 ? -0.596 7.593 3.848 1.00 97.50 70 TYR A O 1
ATOM 572 N N . SER A 1 71 ? -1.988 9.351 4.097 1.00 96.62 71 SER A N 1
ATOM 573 C CA . SER A 1 71 ? -2.585 9.380 2.756 1.00 96.62 71 SER A CA 1
ATOM 574 C C . SER A 1 71 ? -1.669 8.901 1.633 1.00 96.62 71 SER A C 1
ATOM 576 O O . SER A 1 71 ? -2.047 8.002 0.886 1.00 96.62 71 SER A O 1
ATOM 578 N N . ASP A 1 72 ? -0.456 9.444 1.517 1.00 96.88 72 ASP A N 1
ATOM 579 C CA . ASP A 1 72 ? 0.430 9.101 0.406 1.00 96.88 72 ASP A CA 1
ATOM 580 C C . ASP A 1 72 ? 0.889 7.635 0.417 1.00 96.88 72 ASP A C 1
ATOM 582 O O . ASP A 1 72 ? 0.974 7.018 -0.656 1.00 96.88 72 ASP A O 1
ATOM 586 N N . ALA A 1 73 ? 1.144 7.091 1.610 1.00 97.75 73 ALA A N 1
ATOM 587 C CA . ALA A 1 73 ? 1.677 5.753 1.845 1.00 97.75 73 ALA A CA 1
ATOM 588 C C . ALA A 1 73 ? 0.660 4.637 1.574 1.00 97.75 73 ALA A C 1
ATOM 590 O O . ALA A 1 73 ? 1.052 3.512 1.262 1.00 97.75 73 ALA A O 1
ATOM 591 N N . TYR A 1 74 ? -0.645 4.935 1.613 1.00 98.50 74 TYR A N 1
ATOM 592 C CA . TYR A 1 74 ? -1.699 3.934 1.398 1.00 98.50 74 TYR A CA 1
ATOM 593 C C . TYR A 1 74 ? -1.553 3.220 0.048 1.00 98.50 74 TYR A C 1
ATOM 595 O O . TYR A 1 74 ? -1.851 2.033 -0.071 1.00 98.50 74 TYR A O 1
ATOM 603 N N . ARG A 1 75 ? -1.045 3.928 -0.969 1.00 98.69 75 ARG A N 1
ATOM 604 C CA . ARG A 1 75 ? -0.866 3.411 -2.335 1.00 98.69 75 ARG A CA 1
ATOM 605 C C . ARG A 1 75 ? 0.226 2.350 -2.458 1.00 98.69 75 ARG A C 1
ATOM 607 O O . ARG A 1 75 ? 0.246 1.634 -3.454 1.00 98.69 75 ARG A O 1
ATOM 614 N N . VAL A 1 76 ? 1.131 2.222 -1.487 1.00 98.69 76 VAL A N 1
ATOM 615 C CA . VAL A 1 76 ? 2.242 1.263 -1.586 1.00 98.69 76 VAL A CA 1
ATOM 616 C C . VAL A 1 76 ? 1.729 -0.172 -1.720 1.00 98.69 76 VAL A C 1
ATOM 618 O O . VAL A 1 76 ? 2.200 -0.898 -2.593 1.00 98.69 76 VAL A O 1
ATOM 621 N N . ALA A 1 77 ? 0.697 -0.548 -0.959 1.00 98.75 77 ALA A N 1
ATOM 622 C CA . ALA A 1 77 ? 0.122 -1.891 -1.025 1.00 98.75 77 ALA A CA 1
ATOM 623 C C . ALA A 1 77 ? -0.473 -2.212 -2.410 1.00 98.75 77 ALA A C 1
ATOM 625 O O . ALA A 1 77 ? -0.182 -3.266 -2.975 1.00 98.75 77 ALA A O 1
ATOM 626 N N . MET A 1 78 ? -1.238 -1.287 -3.009 1.00 98.56 78 MET A N 1
ATOM 627 C CA . MET A 1 78 ? -1.773 -1.496 -4.363 1.00 98.56 78 MET A CA 1
ATOM 628 C C . MET A 1 78 ? -0.673 -1.473 -5.433 1.00 98.56 78 MET A C 1
ATOM 630 O O . MET A 1 78 ? -0.763 -2.216 -6.401 1.00 98.56 78 MET A O 1
ATOM 634 N N . ASN A 1 79 ? 0.392 -0.684 -5.264 1.00 98.44 79 ASN A N 1
ATOM 635 C CA . ASN A 1 79 ? 1.510 -0.679 -6.212 1.00 98.44 79 ASN A CA 1
ATOM 636 C C . ASN A 1 79 ? 2.240 -2.031 -6.219 1.00 98.44 79 ASN A C 1
ATOM 638 O O . ASN A 1 79 ? 2.567 -2.537 -7.291 1.00 98.44 79 ASN A O 1
ATOM 642 N N . ILE A 1 80 ? 2.437 -2.639 -5.044 1.00 98.56 80 ILE A N 1
ATOM 643 C CA . ILE A 1 80 ? 2.962 -4.007 -4.919 1.00 98.56 80 ILE A CA 1
ATOM 644 C C . ILE A 1 80 ? 2.012 -5.009 -5.589 1.00 98.56 80 ILE A C 1
ATOM 646 O O . ILE A 1 80 ? 2.452 -5.836 -6.387 1.00 98.56 80 ILE A O 1
ATOM 650 N N . GLY A 1 81 ? 0.706 -4.903 -5.319 1.00 98.38 81 GLY A N 1
ATOM 651 C CA . GLY A 1 81 ? -0.311 -5.744 -5.955 1.00 98.38 81 GLY A CA 1
ATOM 652 C C . GLY A 1 81 ? -0.294 -5.653 -7.486 1.00 98.38 81 GLY A C 1
ATOM 653 O O . GLY A 1 81 ? -0.392 -6.672 -8.167 1.00 98.38 81 GLY A O 1
ATOM 654 N N . LEU A 1 82 ? -0.115 -4.450 -8.036 1.00 97.81 82 LEU A N 1
ATOM 655 C CA . LEU A 1 82 ? -0.059 -4.224 -9.479 1.00 97.81 82 LEU A CA 1
ATOM 656 C C . LEU A 1 82 ? 1.225 -4.782 -10.112 1.00 97.81 82 LEU A C 1
ATOM 658 O O . LEU A 1 82 ? 1.150 -5.404 -11.170 1.00 97.81 82 LEU A O 1
ATOM 662 N N . ASP A 1 83 ? 2.390 -4.607 -9.472 1.00 96.38 83 ASP A N 1
ATOM 663 C CA . ASP A 1 83 ? 3.648 -5.203 -9.958 1.00 96.38 83 ASP A CA 1
AT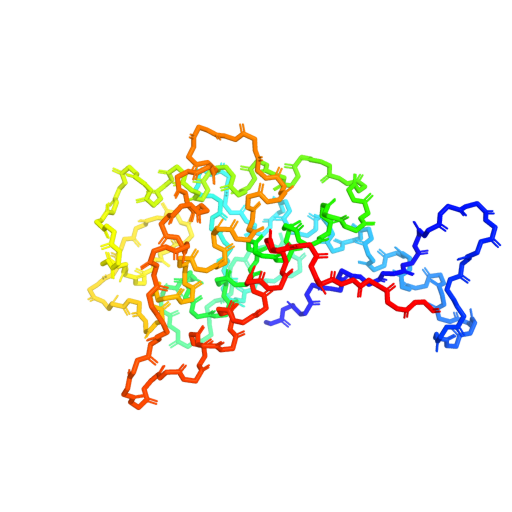OM 664 C C . ASP A 1 83 ? 3.559 -6.731 -9.984 1.00 96.38 83 ASP A C 1
ATOM 666 O O . ASP A 1 83 ? 3.970 -7.351 -10.966 1.00 96.38 83 ASP A O 1
ATOM 670 N N . ALA A 1 84 ? 2.957 -7.335 -8.956 1.00 96.69 84 ALA A N 1
ATOM 671 C CA . ALA A 1 84 ? 2.709 -8.772 -8.912 1.00 96.69 84 ALA A CA 1
ATOM 672 C C . ALA A 1 84 ? 1.748 -9.232 -10.019 1.00 96.69 84 ALA A C 1
ATOM 674 O O . ALA A 1 84 ? 2.001 -10.245 -10.662 1.00 96.69 84 ALA A O 1
ATOM 675 N N . ALA A 1 85 ? 0.678 -8.483 -10.296 1.00 96.19 85 ALA A N 1
ATOM 676 C CA . ALA A 1 85 ? -0.272 -8.845 -11.347 1.00 96.19 85 ALA A CA 1
ATOM 677 C C . ALA A 1 85 ? 0.327 -8.759 -12.762 1.00 96.19 85 ALA A C 1
ATOM 679 O O . ALA A 1 85 ? -0.024 -9.555 -13.630 1.00 96.19 85 ALA A O 1
ATOM 680 N N . TRP A 1 86 ? 1.218 -7.796 -13.015 1.00 94.25 86 TRP A N 1
ATOM 681 C CA . TRP A 1 86 ? 1.763 -7.555 -14.355 1.00 94.25 86 TRP A CA 1
ATOM 682 C C . TRP A 1 86 ? 3.099 -8.239 -14.636 1.00 94.25 86 TRP A C 1
ATOM 684 O O . TRP A 1 86 ? 3.354 -8.608 -15.782 1.00 94.25 86 TRP A O 1
ATOM 694 N N . PHE A 1 87 ? 3.969 -8.372 -13.633 1.00 92.62 87 PHE A N 1
ATOM 695 C CA . PHE A 1 87 ? 5.357 -8.802 -13.837 1.00 92.62 87 PHE A CA 1
ATOM 696 C C . PHE A 1 87 ? 5.821 -9.865 -12.843 1.00 92.62 87 PHE A C 1
ATOM 698 O O . PHE A 1 87 ? 6.574 -10.757 -13.228 1.00 92.62 87 PHE A O 1
ATOM 705 N N . ASN A 1 88 ? 5.422 -9.746 -11.573 1.00 93.12 88 ASN A N 1
ATOM 706 C CA . ASN A 1 88 ? 5.778 -10.647 -10.473 1.00 93.12 88 ASN A CA 1
ATOM 707 C C . ASN A 1 88 ? 7.274 -11.016 -10.389 1.00 93.12 88 ASN A C 1
ATOM 709 O O . ASN A 1 88 ? 7.625 -12.143 -10.040 1.00 93.12 88 ASN A O 1
ATOM 713 N N . LYS A 1 89 ? 8.174 -10.087 -10.742 1.00 94.12 89 LYS A N 1
ATOM 714 C CA . LYS A 1 89 ? 9.626 -10.356 -10.775 1.00 94.12 89 LYS A CA 1
ATOM 715 C C . LYS A 1 89 ? 10.233 -10.476 -9.371 1.00 94.12 89 LYS A C 1
ATOM 717 O O . LYS A 1 89 ? 11.303 -11.059 -9.232 1.00 94.12 89 LYS A O 1
ATOM 722 N N . ASP A 1 90 ? 9.556 -9.955 -8.349 1.00 96.81 90 ASP A N 1
ATOM 723 C CA . ASP A 1 90 ? 9.907 -10.147 -6.943 1.00 96.81 90 ASP A CA 1
ATOM 724 C C . ASP A 1 90 ? 8.662 -10.528 -6.126 1.00 96.81 90 ASP A C 1
ATOM 726 O O . ASP A 1 90 ? 7.940 -9.676 -5.609 1.00 96.81 90 ASP A O 1
ATOM 730 N N . ALA A 1 91 ? 8.411 -11.834 -6.011 1.00 97.62 91 ALA A N 1
ATOM 731 C CA . ALA A 1 91 ? 7.267 -12.362 -5.270 1.00 97.62 91 ALA A CA 1
ATOM 732 C C . ALA A 1 91 ? 7.350 -12.105 -3.752 1.00 97.62 91 ALA A C 1
ATOM 734 O O . ALA A 1 91 ? 6.326 -12.180 -3.072 1.00 97.62 91 ALA A O 1
ATOM 735 N N . SER A 1 92 ? 8.539 -11.798 -3.213 1.00 98.12 92 SER A N 1
ATOM 736 C CA . SER A 1 92 ? 8.722 -11.547 -1.776 1.00 98.12 92 SER A CA 1
ATOM 737 C C . SER A 1 92 ? 8.106 -10.219 -1.326 1.00 98.12 92 SER A C 1
ATOM 739 O O . SER A 1 92 ? 7.772 -10.063 -0.155 1.00 98.12 92 SER A O 1
ATOM 741 N N . LEU A 1 93 ? 7.838 -9.289 -2.253 1.00 98.38 93 LEU A N 1
ATOM 742 C CA . LEU A 1 93 ? 7.097 -8.058 -1.955 1.00 98.38 93 LEU A CA 1
ATOM 743 C C . LEU A 1 93 ? 5.687 -8.333 -1.406 1.00 98.38 93 LEU A C 1
ATOM 745 O O . LEU A 1 93 ? 5.157 -7.519 -0.652 1.00 98.38 93 LEU A O 1
ATOM 749 N N . GLY A 1 94 ? 5.093 -9.490 -1.724 1.00 98.62 94 GLY A N 1
ATOM 750 C CA . GLY A 1 94 ? 3.817 -9.919 -1.147 1.00 98.62 94 GLY A CA 1
ATOM 751 C C . GLY A 1 94 ? 3.846 -10.029 0.381 1.00 98.62 94 GLY A C 1
ATOM 752 O O . GLY A 1 94 ? 2.835 -9.753 1.023 1.00 98.62 94 GLY A O 1
ATOM 753 N N . GLU A 1 95 ? 5.006 -10.325 0.980 1.00 98.75 95 GLU A N 1
ATOM 754 C CA . GLU A 1 95 ? 5.159 -10.405 2.438 1.00 98.75 95 GLU A CA 1
ATOM 755 C C . GLU A 1 95 ? 4.948 -9.050 3.128 1.00 98.75 95 GLU A C 1
ATOM 757 O O . GLU A 1 95 ? 4.464 -9.003 4.258 1.00 98.75 95 GLU A O 1
ATOM 762 N N . ILE A 1 96 ? 5.273 -7.938 2.456 1.00 98.81 96 ILE A N 1
ATOM 763 C CA . ILE A 1 96 ? 5.018 -6.583 2.971 1.00 98.81 96 ILE A CA 1
ATOM 764 C C . ILE A 1 96 ? 3.509 -6.371 3.119 1.00 98.81 96 ILE A C 1
ATOM 766 O O . ILE A 1 96 ? 3.040 -5.885 4.148 1.00 98.81 96 ILE A O 1
ATOM 770 N N . VAL A 1 97 ? 2.738 -6.779 2.106 1.00 98.81 97 VAL A N 1
ATOM 771 C CA . VAL A 1 97 ? 1.275 -6.674 2.136 1.00 98.81 97 VAL A CA 1
ATOM 772 C C . VAL A 1 97 ? 0.682 -7.620 3.176 1.00 98.81 97 VAL A C 1
ATOM 774 O O . VAL A 1 97 ? -0.227 -7.219 3.897 1.00 98.81 97 VAL A O 1
ATOM 777 N N . ASP A 1 98 ? 1.213 -8.839 3.304 1.00 98.88 98 ASP A N 1
ATOM 778 C CA . ASP A 1 98 ? 0.770 -9.793 4.324 1.00 98.88 98 ASP A CA 1
ATOM 779 C C . ASP A 1 98 ? 0.885 -9.197 5.735 1.00 98.88 98 ASP A C 1
ATOM 781 O O . ASP A 1 98 ? -0.066 -9.270 6.515 1.00 98.88 98 ASP A O 1
ATOM 785 N N . ARG A 1 99 ? 2.016 -8.554 6.048 1.00 98.88 99 ARG A N 1
ATOM 786 C CA . ARG A 1 99 ? 2.246 -7.890 7.342 1.00 98.88 99 ARG A CA 1
ATOM 787 C C . ARG A 1 99 ? 1.306 -6.708 7.557 1.00 98.88 99 ARG A C 1
ATOM 789 O O . ARG A 1 99 ? 0.734 -6.589 8.638 1.00 98.88 99 ARG A O 1
ATOM 796 N N . LEU A 1 100 ? 1.076 -5.902 6.521 1.00 98.88 100 LEU A N 1
ATOM 797 C CA . LEU A 1 100 ? 0.155 -4.765 6.586 1.00 98.88 100 LEU A CA 1
ATOM 798 C C . LEU A 1 100 ? -1.285 -5.207 6.857 1.00 98.88 100 LEU A C 1
ATOM 800 O O . LEU A 1 100 ? -1.953 -4.664 7.739 1.00 98.88 100 LEU A O 1
ATOM 804 N N . GLN A 1 101 ? -1.745 -6.233 6.143 1.00 98.88 101 GLN A N 1
ATOM 805 C CA . GLN A 1 101 ? -3.069 -6.808 6.345 1.00 98.88 101 GLN A CA 1
ATOM 806 C C . GLN A 1 101 ? -3.206 -7.421 7.742 1.00 98.88 101 GLN A C 1
ATOM 808 O O . GLN A 1 101 ? -4.223 -7.200 8.393 1.00 98.88 101 GLN A O 1
ATOM 813 N N . VAL A 1 102 ? -2.188 -8.146 8.225 1.00 98.81 102 VAL A N 1
ATOM 814 C CA . VAL A 1 102 ? -2.152 -8.684 9.597 1.00 98.81 102 VAL A CA 1
ATOM 815 C C . VAL A 1 102 ? -2.231 -7.566 10.629 1.00 98.81 102 VAL A C 1
ATOM 817 O O . VAL A 1 102 ? -3.077 -7.634 11.519 1.00 98.81 102 VAL A O 1
ATOM 820 N N . PHE A 1 103 ? -1.416 -6.518 10.487 1.00 98.81 103 PHE A N 1
ATOM 821 C CA . PHE A 1 103 ? -1.409 -5.392 11.413 1.00 98.81 103 PHE A CA 1
ATOM 822 C C . PHE A 1 103 ? -2.807 -4.784 11.551 1.00 98.81 103 PHE A C 1
ATOM 824 O O . PHE A 1 103 ? -3.330 -4.696 12.663 1.00 98.81 103 PHE A O 1
ATOM 831 N N . PHE A 1 104 ? -3.438 -4.411 10.434 1.00 98.75 104 PHE A N 1
ATOM 832 C CA . PHE A 1 104 ? -4.757 -3.786 10.470 1.00 98.75 104 PHE A CA 1
ATOM 833 C C . PHE A 1 104 ? -5.839 -4.738 10.985 1.00 98.75 104 PHE A C 1
ATOM 835 O O . PHE A 1 104 ? -6.671 -4.321 11.789 1.00 98.75 104 PHE A O 1
ATOM 842 N N . SER A 1 105 ? -5.832 -6.003 10.566 1.00 98.62 105 SER A N 1
ATOM 843 C CA . SER A 1 105 ? -6.844 -6.973 10.993 1.00 98.62 105 SER A CA 1
ATOM 844 C C . SER A 1 105 ? -6.761 -7.323 12.482 1.00 98.62 105 SER A C 1
ATOM 846 O O . SER A 1 105 ? -7.786 -7.645 13.074 1.00 98.62 105 SER A O 1
ATOM 848 N N . GLU A 1 106 ? -5.575 -7.262 13.094 1.00 98.38 106 GLU A N 1
ATOM 849 C CA . GLU A 1 106 ? -5.374 -7.685 14.490 1.00 98.38 106 GLU A CA 1
ATOM 850 C C . GLU A 1 106 ? -5.314 -6.524 15.487 1.00 98.38 106 GLU A C 1
ATOM 852 O O . GLU A 1 106 ? -5.639 -6.713 16.656 1.00 98.38 106 GLU A O 1
ATOM 857 N N . ASN A 1 107 ? -4.936 -5.321 15.043 1.00 98.25 107 ASN A N 1
ATOM 858 C CA . ASN A 1 107 ? -4.672 -4.187 15.936 1.00 98.25 107 ASN A CA 1
ATOM 859 C C . ASN A 1 107 ? -5.637 -3.012 15.740 1.00 98.25 107 ASN A C 1
ATOM 861 O O . ASN A 1 107 ? -5.509 -1.989 16.415 1.00 98.25 107 ASN A O 1
ATOM 865 N N . THR A 1 108 ? -6.590 -3.109 14.809 1.00 97.88 108 THR A N 1
ATOM 866 C CA . THR A 1 108 ? -7.522 -2.012 14.513 1.00 97.88 108 THR A CA 1
ATOM 867 C C . THR A 1 108 ? -8.961 -2.493 14.390 1.00 97.88 108 THR A C 1
ATOM 869 O O . THR A 1 108 ? -9.237 -3.683 14.273 1.00 97.88 108 THR A O 1
ATOM 872 N N . THR A 1 109 ? -9.900 -1.546 14.425 1.00 97.88 109 THR A N 1
ATOM 873 C CA . THR A 1 109 ? -11.305 -1.814 14.106 1.00 97.88 109 THR A CA 1
ATOM 874 C C . THR A 1 109 ? -11.566 -1.423 12.657 1.00 97.88 109 THR A C 1
ATOM 876 O O . THR A 1 109 ? -11.143 -0.355 12.215 1.00 97.88 109 THR A O 1
ATOM 879 N N . PHE A 1 110 ? -12.273 -2.276 11.913 1.00 97.00 110 PHE A N 1
ATOM 880 C CA . PHE A 1 110 ? -12.561 -2.058 10.496 1.00 97.00 110 PHE A CA 1
ATOM 881 C C . PHE A 1 110 ? -13.169 -0.668 10.233 1.00 97.00 110 PHE A C 1
ATOM 883 O O . PHE A 1 110 ? -14.125 -0.254 10.891 1.00 97.00 110 PHE A O 1
ATOM 890 N N . GLY A 1 111 ? -12.579 0.076 9.292 1.00 95.75 111 GLY A N 1
ATOM 891 C CA . GLY A 1 111 ? -12.977 1.448 8.955 1.00 95.75 111 GLY A CA 1
ATOM 892 C C . GLY A 1 111 ? -12.560 2.531 9.963 1.00 95.75 111 GLY A C 1
ATOM 893 O O . GLY A 1 111 ? -12.688 3.716 9.649 1.00 95.75 111 GLY A O 1
ATOM 894 N N . GLN A 1 112 ? -12.025 2.158 11.130 1.00 97.56 112 GLN A N 1
ATOM 895 C CA . GLN A 1 112 ? -11.553 3.063 12.182 1.00 97.56 112 GLN A CA 1
ATOM 896 C C . GLN A 1 112 ? -10.023 3.030 12.267 1.00 97.56 112 GLN A C 1
ATOM 898 O O . GLN A 1 112 ? -9.429 2.471 13.191 1.00 97.56 112 GLN A O 1
ATOM 903 N N . TYR A 1 113 ? -9.382 3.642 11.274 1.00 98.25 113 TYR A N 1
ATOM 904 C CA . TYR A 1 113 ? -7.926 3.746 11.199 1.00 98.25 113 TYR A CA 1
ATOM 905 C C . TYR A 1 113 ? -7.447 5.118 11.662 1.00 98.25 113 TYR A C 1
ATOM 907 O O . TYR A 1 113 ? -8.149 6.125 11.526 1.00 98.25 113 TYR A O 1
ATOM 915 N N . LYS A 1 114 ? -6.223 5.156 12.175 1.00 98.31 114 LYS A N 1
ATOM 916 C CA . LYS A 1 114 ? -5.554 6.369 12.644 1.00 98.31 114 LYS A CA 1
ATOM 917 C C . LYS A 1 114 ? -4.400 6.753 11.718 1.00 98.31 114 LYS A C 1
ATOM 919 O O . LYS A 1 114 ? -4.127 6.088 10.720 1.00 98.31 114 LYS A O 1
ATOM 924 N N . ALA A 1 115 ? -3.741 7.857 12.022 1.00 97.94 115 ALA A N 1
ATOM 925 C CA . ALA A 1 115 ? -2.379 8.075 11.575 1.00 97.94 115 ALA A CA 1
ATOM 926 C C . ALA A 1 115 ? -1.419 7.232 12.429 1.00 97.94 115 ALA A C 1
ATOM 928 O O . ALA A 1 115 ? -1.638 7.088 13.633 1.00 97.94 115 ALA A O 1
ATOM 929 N N . TYR A 1 116 ? -0.360 6.691 11.821 1.00 98.25 116 TYR A N 1
ATOM 930 C CA . TYR A 1 116 ? 0.581 5.808 12.517 1.00 98.25 116 TYR A CA 1
ATOM 931 C C . TYR A 1 116 ? 2.040 6.198 12.261 1.00 98.25 116 TYR A C 1
ATOM 933 O O . TYR A 1 116 ? 2.399 6.731 11.203 1.00 98.25 116 TYR A O 1
ATOM 941 N N . THR A 1 117 ? 2.920 5.882 13.209 1.00 98.06 117 THR A N 1
ATOM 942 C CA . THR A 1 117 ? 4.329 5.639 12.855 1.00 98.06 117 THR A CA 1
ATOM 943 C C . THR A 1 117 ? 4.425 4.390 11.973 1.00 98.06 117 THR A C 1
ATOM 945 O O . THR A 1 117 ? 3.534 3.544 12.008 1.00 98.06 117 THR A O 1
ATOM 948 N N . ILE A 1 118 ? 5.519 4.204 11.229 1.00 97.88 118 ILE A N 1
ATOM 949 C CA . ILE A 1 118 ? 5.725 2.943 10.490 1.00 97.88 118 ILE A CA 1
ATOM 950 C C . ILE A 1 118 ? 5.851 1.725 11.422 1.00 97.88 118 ILE A C 1
ATOM 952 O O . ILE A 1 118 ? 5.690 0.595 10.983 1.00 97.88 118 ILE A O 1
ATOM 956 N N . LYS A 1 119 ? 6.104 1.945 12.717 1.00 98.12 119 LYS A N 1
ATOM 957 C CA . LYS A 1 119 ? 6.128 0.901 13.747 1.00 98.12 119 LYS A CA 1
ATOM 958 C C . LYS A 1 119 ? 4.741 0.537 14.279 1.00 98.12 119 LYS A C 1
ATOM 960 O O . LYS A 1 119 ? 4.639 -0.323 15.140 1.00 98.12 119 LYS A O 1
ATOM 965 N N . GLY A 1 120 ? 3.680 1.154 13.758 1.00 97.88 120 GLY A N 1
ATOM 966 C CA . GLY A 1 120 ? 2.303 0.835 14.131 1.00 97.88 120 GLY A CA 1
ATOM 967 C C . GLY A 1 120 ? 1.788 1.598 15.349 1.00 97.88 120 GLY A C 1
ATOM 968 O O . GLY A 1 120 ? 0.632 1.420 15.721 1.00 97.88 120 GLY A O 1
ATOM 969 N N . GLU A 1 121 ? 2.592 2.488 15.937 1.00 98.19 121 GLU A N 1
ATOM 970 C CA . GLU A 1 121 ? 2.138 3.339 17.043 1.00 98.19 121 GLU A CA 1
ATOM 971 C C . GLU A 1 121 ? 1.089 4.351 16.548 1.00 98.19 121 GLU A C 1
ATOM 973 O O . GLU A 1 121 ? 1.404 5.139 15.641 1.00 98.19 121 GLU A O 1
ATOM 978 N N . PRO A 1 122 ? -0.141 4.339 17.098 1.00 98.06 122 PRO A N 1
ATOM 979 C CA . PRO A 1 122 ? -1.228 5.202 16.657 1.00 98.06 122 PRO A CA 1
ATOM 980 C C . PRO A 1 122 ? -1.124 6.618 17.231 1.00 98.06 122 PRO A C 1
ATOM 982 O O . PRO A 1 122 ? -0.739 6.818 18.380 1.00 98.06 122 PRO A O 1
ATOM 985 N N . PHE A 1 123 ? -1.587 7.598 16.461 1.00 97.88 123 PHE A N 1
ATOM 986 C CA . PHE A 1 123 ? -1.845 8.965 16.923 1.00 97.88 123 PHE A CA 1
ATOM 987 C C . PHE A 1 123 ? -3.346 9.188 17.151 1.00 97.88 123 PHE A C 1
ATOM 989 O O . PHE A 1 123 ? -4.180 8.427 16.663 1.00 97.88 123 PHE A O 1
ATOM 996 N N . ASP A 1 124 ? -3.722 10.253 17.861 1.00 97.12 124 ASP A N 1
ATOM 997 C CA . ASP A 1 124 ? -5.139 10.629 18.012 1.00 97.12 124 ASP A CA 1
ATOM 998 C C . ASP A 1 124 ? -5.774 11.110 16.700 1.00 97.12 124 ASP A C 1
ATOM 1000 O O . ASP A 1 124 ? -6.990 11.035 16.533 1.00 97.12 124 ASP A O 1
ATOM 1004 N N . GLU A 1 125 ? -4.948 11.542 15.745 1.00 97.62 125 GLU A N 1
ATOM 1005 C CA . GLU A 1 125 ? -5.378 11.931 14.406 1.00 97.62 125 GLU A CA 1
ATOM 1006 C C . GLU A 1 125 ? -5.982 10.727 13.653 1.00 97.62 125 GLU A C 1
ATOM 1008 O O . GLU A 1 125 ? -5.295 9.719 13.445 1.00 97.62 125 GLU A O 1
ATOM 1013 N N . PRO A 1 126 ? -7.242 10.807 13.189 1.00 97.50 126 PRO A N 1
ATOM 1014 C CA . PRO A 1 126 ? -7.839 9.759 12.375 1.00 97.50 126 PRO A CA 1
ATOM 1015 C C . PRO A 1 126 ? -7.252 9.744 10.957 1.00 97.50 126 PRO A C 1
ATOM 1017 O O . PRO A 1 126 ? -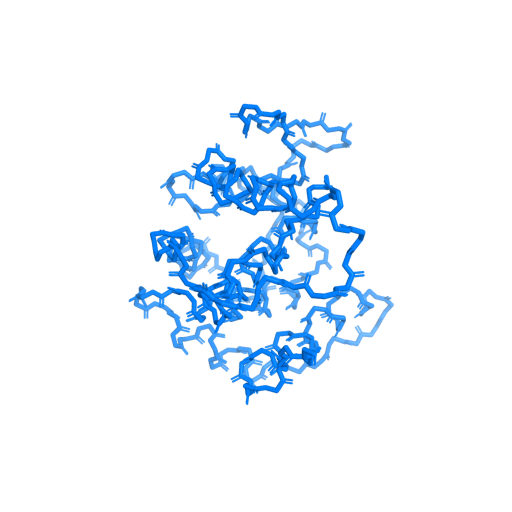6.793 10.757 10.417 1.00 97.50 126 PRO A O 1
ATOM 1020 N N . ALA A 1 127 ? -7.324 8.588 10.298 1.00 97.12 127 ALA A N 1
ATOM 1021 C CA . ALA A 1 127 ? -7.034 8.501 8.875 1.00 97.12 127 ALA A CA 1
ATOM 1022 C C . ALA A 1 127 ? -8.016 9.383 8.088 1.00 97.12 127 ALA A C 1
ATOM 1024 O O . ALA A 1 127 ? -9.235 9.223 8.184 1.00 97.12 127 ALA A O 1
ATOM 1025 N N . MET A 1 128 ? -7.493 10.291 7.257 1.00 96.31 128 MET A N 1
ATOM 1026 C CA . MET A 1 128 ? -8.347 11.160 6.440 1.00 96.31 128 MET A CA 1
ATOM 1027 C C . MET A 1 128 ? -9.158 10.363 5.414 1.00 96.31 128 MET A C 1
ATOM 1029 O O . MET A 1 128 ? -10.275 10.768 5.084 1.00 96.31 128 MET A O 1
ATOM 1033 N N . HIS A 1 129 ? -8.608 9.243 4.932 1.00 97.94 129 HIS A N 1
ATOM 1034 C CA . HIS A 1 129 ? -9.128 8.428 3.830 1.00 97.94 129 HIS A CA 1
ATOM 1035 C C . HIS A 1 129 ? -9.168 6.938 4.208 1.00 97.94 129 HIS A C 1
ATOM 1037 O O . HIS A 1 129 ? -8.337 6.143 3.773 1.00 97.94 129 HIS A O 1
ATOM 1043 N N . SER A 1 130 ? -10.118 6.550 5.063 1.00 97.56 130 SER A N 1
ATOM 1044 C CA . SER A 1 130 ? -10.261 5.154 5.503 1.00 97.56 130 SER A CA 1
ATOM 1045 C C . SER A 1 130 ? -10.720 4.207 4.387 1.00 97.56 130 SER A C 1
ATOM 1047 O O . SER A 1 130 ? -10.290 3.057 4.360 1.00 97.56 130 SER A O 1
ATOM 1049 N N . VAL A 1 131 ? -11.528 4.683 3.431 1.00 98.62 131 VAL A N 1
ATOM 1050 C CA . VAL A 1 131 ? -11.961 3.884 2.269 1.00 98.62 131 VAL A CA 1
ATOM 1051 C C . VAL A 1 131 ? -10.774 3.605 1.346 1.00 98.62 131 VAL A C 1
ATOM 1053 O O . VAL A 1 131 ? -10.645 2.491 0.846 1.00 98.62 131 VAL A O 1
ATOM 1056 N N . ALA A 1 132 ? -9.861 4.568 1.183 1.00 98.62 132 ALA A N 1
ATOM 1057 C CA . ALA A 1 132 ? -8.596 4.348 0.483 1.00 98.62 132 ALA A CA 1
ATOM 1058 C C . ALA A 1 132 ? -7.751 3.237 1.128 1.00 98.62 132 ALA A C 1
ATOM 1060 O O . ALA A 1 132 ? -7.269 2.376 0.402 1.00 98.62 132 ALA A O 1
ATOM 1061 N N . ILE A 1 133 ? -7.597 3.223 2.461 1.00 98.75 133 ILE A N 1
ATOM 1062 C CA . ILE A 1 133 ? -6.842 2.166 3.164 1.00 98.75 133 ILE A CA 1
ATOM 1063 C C . ILE A 1 133 ? -7.427 0.787 2.842 1.00 98.75 133 ILE A C 1
ATOM 1065 O O . ILE A 1 133 ? -6.676 -0.128 2.505 1.00 98.75 133 ILE A O 1
ATOM 1069 N N . ILE A 1 134 ? -8.755 0.645 2.899 1.00 98.88 134 ILE A N 1
ATOM 1070 C CA . ILE A 1 134 ? -9.422 -0.630 2.602 1.00 98.88 134 ILE A CA 1
ATOM 1071 C C . ILE A 1 134 ? -9.197 -1.032 1.146 1.00 98.88 134 ILE A C 1
ATOM 1073 O O . ILE A 1 134 ? -8.760 -2.151 0.881 1.00 98.88 134 ILE A O 1
ATOM 1077 N N . ALA A 1 135 ? -9.426 -0.109 0.210 1.00 98.88 135 ALA A N 1
ATOM 1078 C CA . ALA A 1 135 ? -9.258 -0.364 -1.215 1.00 98.88 135 ALA A CA 1
ATOM 1079 C C . ALA A 1 135 ? -7.830 -0.814 -1.562 1.00 98.88 135 ALA A C 1
ATOM 1081 O O . ALA A 1 135 ? -7.647 -1.816 -2.255 1.00 98.88 135 ALA A O 1
ATOM 1082 N N . THR A 1 136 ? -6.807 -0.121 -1.053 1.00 98.88 136 THR A N 1
ATOM 1083 C CA . THR A 1 136 ? -5.419 -0.443 -1.405 1.00 98.88 136 THR A CA 1
ATOM 1084 C C . THR A 1 136 ? -4.900 -1.707 -0.731 1.00 98.88 136 THR A C 1
ATOM 1086 O O . THR A 1 136 ? -4.140 -2.442 -1.362 1.00 98.88 136 THR A O 1
ATOM 1089 N N . ASN A 1 137 ? -5.330 -2.011 0.499 1.00 98.88 137 ASN A N 1
ATOM 1090 C CA . ASN A 1 137 ? -5.030 -3.296 1.142 1.00 98.88 137 ASN A CA 1
ATOM 1091 C C . ASN A 1 137 ? -5.696 -4.456 0.396 1.00 98.88 137 ASN A C 1
ATOM 1093 O O . ASN A 1 137 ? -5.068 -5.497 0.199 1.00 98.88 137 ASN A O 1
ATOM 1097 N N . ALA A 1 138 ? -6.931 -4.267 -0.078 1.00 98.94 138 ALA A N 1
ATOM 1098 C CA . ALA A 1 138 ? -7.618 -5.251 -0.902 1.00 98.94 138 ALA A CA 1
ATOM 1099 C C . ALA A 1 138 ? -6.870 -5.497 -2.217 1.00 98.94 138 ALA A C 1
ATOM 1101 O O . ALA A 1 138 ? -6.540 -6.643 -2.509 1.00 98.94 138 ALA A O 1
ATOM 1102 N N . ALA A 1 139 ? -6.512 -4.446 -2.962 1.00 98.88 139 ALA A N 1
ATOM 1103 C CA . ALA A 1 139 ? -5.742 -4.564 -4.203 1.00 98.88 139 ALA A CA 1
ATOM 1104 C C . ALA A 1 139 ? -4.342 -5.170 -4.000 1.00 98.88 139 ALA A C 1
ATOM 1106 O O . ALA A 1 139 ? -3.866 -5.925 -4.849 1.00 98.88 139 ALA A O 1
ATOM 1107 N N . GLY A 1 140 ? -3.702 -4.915 -2.854 1.00 98.75 140 GLY A N 1
ATOM 1108 C CA . GLY A 1 140 ? -2.459 -5.585 -2.464 1.00 98.75 140 GLY A CA 1
ATOM 1109 C C . GLY A 1 140 ? -2.584 -7.113 -2.382 1.00 98.75 140 GLY A C 1
ATOM 1110 O O . GLY A 1 140 ? -1.590 -7.822 -2.542 1.00 98.75 140 GLY A O 1
ATOM 1111 N N . SER A 1 141 ? -3.802 -7.647 -2.228 1.00 98.81 141 SER A N 1
ATOM 1112 C CA . SER A 1 141 ? -4.066 -9.093 -2.188 1.00 98.81 141 SER A CA 1
ATOM 1113 C C . SER A 1 141 ? -3.713 -9.839 -3.476 1.00 98.81 141 SER A C 1
ATOM 1115 O O . SER A 1 141 ? -3.657 -11.068 -3.462 1.00 98.81 141 SER A O 1
ATOM 1117 N N . LEU A 1 142 ? -3.453 -9.116 -4.572 1.00 98.69 142 LEU A N 1
ATOM 1118 C CA . LEU A 1 142 ? -2.888 -9.676 -5.804 1.00 98.69 142 LEU A CA 1
ATOM 1119 C C . LEU A 1 142 ? -1.455 -10.203 -5.606 1.00 98.69 142 LEU A C 1
ATOM 1121 O O . LEU A 1 142 ? -1.062 -11.148 -6.284 1.00 98.69 142 LEU A O 1
ATOM 1125 N N . ALA A 1 143 ? -0.698 -9.632 -4.663 1.00 98.62 143 ALA A N 1
ATOM 1126 C CA . ALA A 1 143 ? 0.638 -10.094 -4.280 1.00 98.62 143 ALA A CA 1
ATOM 1127 C C . ALA A 1 143 ? 0.630 -10.958 -3.005 1.00 98.62 143 ALA A C 1
ATOM 1129 O O . ALA A 1 143 ? 1.449 -11.866 -2.861 1.00 98.62 143 ALA A O 1
ATOM 1130 N N . ALA A 1 144 ? -0.285 -10.659 -2.079 1.00 98.50 144 ALA A N 1
ATOM 1131 C CA . ALA A 1 144 ? -0.372 -11.269 -0.753 1.00 98.50 144 ALA A CA 1
ATOM 1132 C C . ALA A 1 144 ? -0.654 -12.784 -0.798 1.00 98.50 144 ALA A C 1
ATOM 1134 O O . ALA A 1 144 ? -1.402 -13.283 -1.648 1.00 98.50 144 ALA A O 1
ATOM 1135 N N . ARG A 1 145 ? -0.124 -13.525 0.180 1.00 98.06 145 ARG A N 1
ATOM 1136 C CA . ARG A 1 145 ? -0.381 -14.967 0.383 1.00 98.06 145 ARG A CA 1
ATOM 1137 C C . ARG A 1 145 ? -0.869 -15.294 1.796 1.00 98.06 145 ARG A C 1
ATOM 1139 O O . ARG A 1 145 ? -1.179 -16.450 2.082 1.00 98.06 145 ARG A O 1
ATOM 1146 N N . GLY A 1 146 ? -0.982 -14.286 2.653 1.00 97.44 146 GLY A N 1
ATOM 1147 C CA . GLY A 1 146 ? -1.352 -14.386 4.053 1.00 97.44 146 GLY A CA 1
ATOM 1148 C C . GLY A 1 146 ? -2.831 -14.679 4.293 1.00 97.44 146 GLY A C 1
ATOM 1149 O O . GLY A 1 146 ? -3.683 -14.613 3.402 1.00 97.44 146 GLY A O 1
ATOM 1150 N N . LYS A 1 147 ? -3.142 -14.991 5.556 1.00 98.06 147 LYS A N 1
ATOM 1151 C CA . LYS A 1 147 ? -4.466 -15.460 6.000 1.00 98.06 147 LYS A CA 1
ATOM 1152 C C . LYS A 1 147 ? -5.602 -14.449 5.785 1.00 98.06 147 LYS A C 1
ATOM 1154 O O . LYS A 1 147 ? -6.743 -14.865 5.609 1.00 98.06 147 LYS A O 1
ATOM 1159 N N . TYR A 1 148 ? -5.302 -13.147 5.754 1.00 98.69 148 TYR A N 1
ATOM 1160 C CA . TYR A 1 148 ? -6.312 -12.090 5.623 1.00 98.69 148 TYR A CA 1
ATOM 1161 C C . TYR A 1 148 ? -6.590 -11.648 4.181 1.00 98.69 148 TYR A C 1
ATOM 1163 O O . TYR A 1 148 ? -7.571 -10.941 3.962 1.00 98.69 148 TYR A O 1
ATOM 1171 N N . ARG A 1 149 ? -5.811 -12.088 3.180 1.00 98.38 149 ARG A N 1
ATOM 1172 C CA . ARG A 1 149 ? -5.910 -11.557 1.805 1.00 98.38 149 ARG A CA 1
ATOM 1173 C C . ARG A 1 149 ? -7.322 -11.626 1.218 1.00 98.38 149 ARG A C 1
ATOM 1175 O O . ARG A 1 149 ? -7.814 -10.669 0.637 1.00 98.38 149 ARG A O 1
ATOM 1182 N N . LEU A 1 150 ? -8.018 -12.748 1.415 1.00 98.62 150 LEU A N 1
ATOM 1183 C CA . LEU A 1 150 ? -9.379 -12.914 0.900 1.00 98.62 150 LEU A CA 1
ATOM 1184 C C . LEU A 1 150 ? -10.410 -12.140 1.722 1.00 98.62 150 LEU A C 1
ATOM 1186 O O . LEU A 1 150 ? -11.451 -11.784 1.180 1.00 98.62 150 LEU A O 1
ATOM 1190 N N . GLN A 1 151 ? -10.135 -11.886 3.004 1.00 98.69 151 GLN A N 1
ATOM 1191 C CA . GLN A 1 151 ? -11.013 -11.070 3.834 1.00 98.69 151 GLN A CA 1
ATOM 1192 C C . GLN A 1 151 ? -11.000 -9.622 3.346 1.00 98.69 151 GLN A C 1
ATOM 1194 O O . GLN A 1 151 ? -12.060 -9.098 3.037 1.00 98.69 151 GLN A O 1
ATOM 1199 N N . TRP A 1 152 ? -9.819 -9.035 3.126 1.00 98.75 152 TRP A N 1
ATOM 1200 C CA . TRP A 1 152 ? -9.702 -7.670 2.599 1.00 98.75 152 TRP A CA 1
ATOM 1201 C C . TRP A 1 152 ? -10.386 -7.487 1.239 1.00 98.75 152 TRP A C 1
ATOM 1203 O O . TRP A 1 152 ? -11.009 -6.455 1.000 1.00 98.75 152 TRP A O 1
ATOM 1213 N N . VAL A 1 153 ? -10.321 -8.488 0.351 1.00 98.81 153 VAL A N 1
ATOM 1214 C CA . VAL A 1 153 ? -11.042 -8.450 -0.935 1.00 98.81 153 VAL A CA 1
ATOM 1215 C C . VAL A 1 153 ? -12.561 -8.454 -0.735 1.00 98.81 153 VAL A C 1
ATOM 1217 O O . VAL A 1 153 ? -13.257 -7.691 -1.402 1.00 98.81 153 VAL A O 1
ATOM 1220 N N . ARG A 1 154 ? -13.085 -9.278 0.183 1.00 98.69 154 ARG A N 1
ATOM 1221 C CA . ARG A 1 154 ? -14.525 -9.310 0.504 1.00 98.69 154 ARG A CA 1
ATOM 1222 C C . ARG A 1 154 ? -14.986 -8.015 1.163 1.00 98.69 154 ARG A C 1
ATOM 1224 O O . ARG A 1 154 ? -15.986 -7.450 0.740 1.00 98.69 154 ARG A O 1
ATOM 1231 N N . ASP A 1 155 ? -14.219 -7.514 2.123 1.00 98.50 155 ASP A N 1
ATOM 1232 C CA . ASP A 1 155 ? -14.514 -6.262 2.816 1.00 98.50 155 ASP A CA 1
ATOM 1233 C C . ASP A 1 155 ? -14.583 -5.089 1.833 1.00 98.50 155 ASP A C 1
ATOM 1235 O O . ASP A 1 155 ? -15.470 -4.245 1.921 1.00 98.50 155 ASP A O 1
ATOM 1239 N N . PHE A 1 156 ? -13.672 -5.046 0.855 1.00 98.75 156 PHE A N 1
ATOM 1240 C CA . PHE A 1 156 ? -13.712 -4.051 -0.212 1.00 98.75 156 PHE A CA 1
ATOM 1241 C C . PHE A 1 156 ? -14.907 -4.234 -1.155 1.00 98.75 156 PHE A C 1
ATOM 1243 O O . PHE A 1 156 ? -15.517 -3.243 -1.549 1.00 98.75 156 PHE A O 1
ATOM 1250 N N . TRP A 1 157 ? -15.266 -5.475 -1.496 1.00 98.50 157 TRP A N 1
ATOM 1251 C CA . TRP A 1 157 ? -16.440 -5.769 -2.323 1.00 98.50 157 TRP A CA 1
ATOM 1252 C C . TRP A 1 157 ? -17.745 -5.261 -1.692 1.00 98.50 157 TRP A C 1
ATOM 1254 O O . TRP A 1 157 ? -18.625 -4.763 -2.392 1.00 98.50 157 TRP A O 1
ATOM 1264 N N . GLU A 1 158 ? -17.860 -5.349 -0.367 1.00 98.31 158 GLU A N 1
ATOM 1265 C CA . GLU A 1 158 ? -19.022 -4.867 0.389 1.00 98.31 158 GLU A CA 1
ATOM 1266 C C . GLU A 1 158 ? -18.969 -3.357 0.693 1.00 98.31 158 GLU A C 1
ATOM 1268 O O . GLU A 1 158 ? -19.975 -2.761 1.089 1.00 98.31 158 GLU A O 1
ATOM 1273 N N . LEU A 1 159 ? -17.817 -2.711 0.489 1.00 98.06 159 LEU A N 1
ATOM 1274 C CA . LEU A 1 159 ? -17.606 -1.303 0.802 1.00 98.06 159 LEU A CA 1
ATOM 1275 C C . LEU A 1 159 ? -18.230 -0.396 -0.274 1.00 98.06 159 LEU A C 1
ATOM 1277 O O . LEU A 1 159 ? -17.797 -0.426 -1.428 1.00 98.06 159 LEU A O 1
ATOM 1281 N N . PRO A 1 160 ? -19.193 0.484 0.057 1.00 98.00 160 PRO A N 1
ATOM 1282 C CA . PRO A 1 160 ? -19.713 1.453 -0.901 1.00 98.00 160 PRO A CA 1
ATOM 1283 C C . PRO A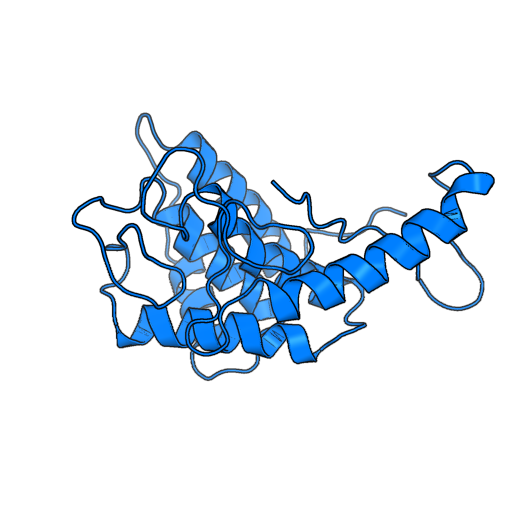 1 160 ? -18.726 2.606 -1.147 1.00 98.00 160 PRO A C 1
ATOM 1285 O O . PRO A 1 160 ? -17.890 2.934 -0.303 1.00 98.00 160 PRO A O 1
ATOM 1288 N N . LEU A 1 161 ? -18.891 3.303 -2.277 1.00 98.31 161 LEU A N 1
ATOM 1289 C CA . LEU A 1 161 ? -18.168 4.549 -2.553 1.00 98.31 161 LEU A CA 1
ATOM 1290 C C . LEU A 1 161 ? -18.375 5.583 -1.437 1.00 98.31 161 LEU A C 1
ATOM 1292 O O . LEU A 1 161 ? -19.491 5.789 -0.941 1.00 98.31 161 LEU A O 1
ATOM 1296 N N . ARG A 1 162 ? -17.307 6.316 -1.103 1.00 98.38 162 ARG A N 1
ATOM 1297 C CA . ARG A 1 162 ? -17.358 7.391 -0.111 1.00 98.38 162 ARG A CA 1
ATOM 1298 C C . ARG A 1 162 ? -18.234 8.539 -0.617 1.00 98.38 162 ARG A C 1
ATOM 1300 O O . ARG A 1 162 ? -18.147 8.960 -1.774 1.00 98.38 162 ARG A O 1
ATOM 1307 N N . LYS A 1 163 ? -19.052 9.093 0.279 1.00 97.88 163 LYS A N 1
ATOM 1308 C CA . LYS A 1 163 ? -19.864 10.302 0.058 1.00 97.88 163 LYS A CA 1
ATOM 1309 C C . LYS A 1 163 ? -19.282 11.499 0.824 1.00 97.88 163 LYS A C 1
ATOM 1311 O O . LYS A 1 163 ? -18.386 11.343 1.650 1.00 97.88 163 LYS A O 1
ATOM 1316 N N . GLY A 1 164 ? -19.796 12.700 0.555 1.00 96.50 164 GLY A N 1
ATOM 1317 C CA . GLY A 1 164 ? -19.366 13.934 1.227 1.00 96.50 164 GLY A CA 1
ATOM 1318 C C . GLY A 1 164 ? -18.089 14.546 0.643 1.00 96.50 164 GLY A C 1
ATOM 1319 O O . GLY A 1 164 ? -17.565 14.084 -0.368 1.00 96.50 164 GLY A O 1
ATOM 1320 N N . GLU A 1 165 ? -17.604 15.632 1.239 1.00 96.50 165 GLU A N 1
ATOM 1321 C CA . GLU A 1 165 ? -16.564 16.500 0.655 1.00 96.50 165 GLU A CA 1
ATOM 1322 C C . GLU A 1 165 ? -15.201 15.819 0.479 1.00 96.50 165 GLU A C 1
ATOM 1324 O O . GLU A 1 165 ? -14.483 16.093 -0.478 1.00 96.50 165 GLU A O 1
ATOM 1329 N N . ARG A 1 166 ? -14.860 14.869 1.353 1.00 95.12 166 ARG A N 1
ATOM 1330 C CA . ARG A 1 166 ? -13.555 14.184 1.357 1.00 95.12 166 ARG A CA 1
ATOM 1331 C C . ARG A 1 166 ? -13.494 12.943 0.458 1.00 95.12 166 ARG A C 1
ATOM 1333 O O . ARG A 1 166 ? -12.536 12.185 0.532 1.00 95.12 166 ARG A O 1
ATOM 1340 N N . ARG A 1 167 ? -14.495 12.739 -0.404 1.00 98.31 167 ARG A N 1
ATOM 1341 C CA . ARG A 1 167 ? -14.649 11.538 -1.247 1.00 98.31 167 ARG A CA 1
ATOM 1342 C C . ARG A 1 167 ? -13.632 11.380 -2.376 1.00 98.31 167 ARG A C 1
ATOM 1344 O O . ARG A 1 167 ? -13.507 10.284 -2.901 1.00 98.31 167 ARG A O 1
ATOM 1351 N N . TYR A 1 168 ? -12.968 12.461 -2.788 1.00 98.38 168 TYR A N 1
ATOM 1352 C CA . TYR A 1 168 ? -12.139 12.475 -3.999 1.00 98.38 168 TYR A CA 1
ATOM 1353 C C . TYR A 1 168 ? -11.041 11.405 -3.965 1.00 98.38 168 TYR A C 1
ATOM 1355 O O . TYR A 1 168 ? -11.037 10.507 -4.801 1.00 98.38 168 TYR A O 1
ATOM 1363 N N . TYR A 1 169 ? -10.155 11.469 -2.971 1.00 98.31 169 TYR A N 1
ATOM 1364 C CA . TYR A 1 169 ? -9.000 10.577 -2.901 1.00 98.31 169 TYR A CA 1
ATOM 1365 C C . TYR A 1 169 ? -9.414 9.114 -2.699 1.00 98.31 169 TYR A C 1
ATOM 1367 O O . TYR A 1 169 ? -8.932 8.233 -3.409 1.00 98.31 169 TYR A O 1
ATOM 1375 N N . ASP A 1 170 ? -10.367 8.867 -1.792 1.00 98.62 170 ASP A N 1
ATOM 1376 C CA . ASP A 1 170 ? -10.914 7.531 -1.557 1.00 98.62 170 ASP A CA 1
ATOM 1377 C C . ASP A 1 170 ? -11.493 6.919 -2.825 1.00 98.62 170 ASP A C 1
ATOM 1379 O O . ASP A 1 170 ? -11.141 5.798 -3.168 1.00 98.62 170 ASP A O 1
ATOM 1383 N N . ASN A 1 171 ? -12.339 7.656 -3.548 1.00 98.62 171 ASN A N 1
ATOM 1384 C CA . ASN A 1 171 ? -13.026 7.111 -4.714 1.00 98.62 171 ASN A CA 1
ATOM 1385 C C . ASN A 1 171 ? -12.090 6.959 -5.922 1.00 98.62 171 ASN A C 1
ATOM 1387 O O . ASN A 1 171 ? -12.307 6.067 -6.740 1.00 98.62 171 ASN A O 1
ATOM 1391 N N . CYS A 1 172 ? -11.031 7.771 -6.026 1.00 98.44 172 CYS A N 1
ATOM 1392 C CA . CYS A 1 172 ? -9.977 7.550 -7.016 1.00 98.44 172 CYS A CA 1
ATOM 1393 C C . CYS A 1 172 ? -9.265 6.213 -6.781 1.00 98.44 172 CYS A C 1
ATOM 1395 O O . CYS A 1 172 ? -9.165 5.405 -7.705 1.00 98.44 172 CYS A O 1
ATOM 1397 N N . LEU A 1 173 ? -8.795 5.953 -5.555 1.00 98.62 173 LEU A N 1
ATOM 1398 C CA . LEU A 1 173 ? -8.119 4.687 -5.255 1.00 98.62 173 LEU A CA 1
ATOM 1399 C C . LEU A 1 173 ? -9.080 3.503 -5.296 1.00 98.62 173 LEU A C 1
ATOM 1401 O O . LEU A 1 173 ? -8.714 2.461 -5.831 1.00 98.62 173 LEU A O 1
ATOM 1405 N N . TYR A 1 174 ? -10.317 3.684 -4.830 1.00 98.75 174 TYR A N 1
ATOM 1406 C CA . TYR A 1 174 ? -11.387 2.698 -4.956 1.00 98.75 174 TYR A CA 1
ATOM 1407 C C . TYR A 1 174 ? -11.525 2.228 -6.404 1.00 98.75 174 TYR A C 1
ATOM 1409 O O . TYR A 1 174 ? -11.482 1.032 -6.668 1.00 98.75 174 TYR A O 1
ATOM 1417 N N . PHE A 1 175 ? -11.656 3.158 -7.355 1.00 98.75 175 PHE A N 1
ATOM 1418 C CA . PHE A 1 175 ? -11.882 2.808 -8.755 1.00 98.75 175 PHE A CA 1
ATOM 1419 C C . PHE A 1 175 ? -10.711 2.021 -9.355 1.00 98.75 175 PHE A C 1
ATOM 1421 O O . PHE A 1 175 ? -10.928 1.001 -10.006 1.00 98.75 175 PHE A O 1
ATOM 1428 N N . PHE A 1 176 ? -9.468 2.432 -9.088 1.00 98.62 176 PHE A N 1
ATOM 1429 C CA . PHE A 1 176 ? -8.302 1.672 -9.542 1.00 98.62 176 PHE A CA 1
ATOM 1430 C C . PHE A 1 176 ? -8.238 0.278 -8.915 1.00 98.62 176 PHE A C 1
ATOM 1432 O O . PHE A 1 176 ? -8.000 -0.692 -9.627 1.00 98.62 176 PHE A O 1
ATOM 1439 N N . CYS A 1 177 ? -8.491 0.163 -7.612 1.00 98.81 177 CYS A N 1
ATOM 1440 C CA . CYS A 1 177 ? -8.473 -1.120 -6.912 1.00 98.81 177 CYS A CA 1
ATOM 1441 C C . CYS A 1 177 ? -9.590 -2.053 -7.400 1.00 98.81 177 CYS A C 1
ATOM 1443 O O . CYS A 1 177 ? -9.357 -3.251 -7.541 1.00 98.81 177 CYS A O 1
ATOM 1445 N N . LEU A 1 178 ? -10.763 -1.508 -7.741 1.00 98.75 178 LEU A N 1
ATOM 1446 C CA . LEU A 1 178 ? -11.848 -2.258 -8.372 1.00 98.75 178 LEU A CA 1
ATOM 1447 C C . LEU A 1 178 ? -11.416 -2.822 -9.728 1.00 98.75 178 LEU A C 1
ATOM 1449 O O . LEU A 1 178 ? -11.574 -4.017 -9.956 1.00 98.75 178 LEU A O 1
ATOM 1453 N N . LEU A 1 179 ? -10.824 -1.997 -10.599 1.00 98.69 179 LEU A N 1
ATOM 1454 C CA . LEU A 1 179 ? -10.303 -2.464 -11.888 1.00 98.69 179 LEU A CA 1
ATOM 1455 C C . LEU A 1 179 ? -9.230 -3.544 -11.706 1.00 98.69 179 LEU A C 1
ATOM 1457 O O . LEU A 1 179 ? -9.236 -4.540 -12.422 1.00 98.69 179 LEU A O 1
ATOM 1461 N N . MET A 1 180 ? -8.319 -3.370 -10.745 1.00 98.56 180 MET A N 1
ATOM 1462 C CA . MET A 1 180 ? -7.264 -4.347 -10.461 1.00 98.56 180 MET A CA 1
ATOM 1463 C C . MET A 1 180 ? -7.840 -5.696 -10.024 1.00 98.56 180 MET A C 1
ATOM 1465 O O . MET A 1 180 ? -7.468 -6.729 -10.572 1.00 98.56 180 MET A O 1
ATOM 1469 N N . LEU A 1 181 ? -8.759 -5.691 -9.056 1.00 98.62 181 LEU A N 1
ATOM 1470 C CA . LEU A 1 181 ? -9.341 -6.911 -8.493 1.00 98.62 181 LEU A CA 1
ATOM 1471 C C . LEU A 1 181 ? -10.339 -7.592 -9.437 1.00 98.62 181 LEU A C 1
ATOM 1473 O O . LEU A 1 181 ? -10.511 -8.805 -9.357 1.00 98.62 181 LEU A O 1
ATOM 1477 N N . ALA A 1 182 ? -10.956 -6.837 -10.347 1.00 98.25 182 ALA A N 1
ATOM 1478 C CA . ALA A 1 182 ? -11.793 -7.381 -11.413 1.00 98.25 182 ALA A CA 1
ATOM 1479 C C . ALA A 1 182 ? -10.985 -7.960 -12.591 1.00 98.25 182 ALA A C 1
ATOM 1481 O O . ALA A 1 182 ? -11.571 -8.578 -13.472 1.00 98.25 182 ALA A O 1
ATOM 1482 N N . GLY A 1 183 ? -9.659 -7.768 -12.630 1.00 97.50 183 GLY A N 1
ATOM 1483 C CA . GLY A 1 183 ? -8.833 -8.164 -13.779 1.00 97.50 183 GLY A CA 1
ATOM 1484 C C . GLY A 1 183 ? -8.973 -7.238 -14.995 1.00 97.50 183 GLY A C 1
ATOM 1485 O O . GLY A 1 183 ? -8.601 -7.605 -16.106 1.00 97.50 183 GLY A O 1
ATOM 1486 N N . GLU A 1 184 ? -9.486 -6.024 -14.793 1.00 98.12 184 GLU A N 1
ATOM 1487 C CA . GLU A 1 184 ? -9.760 -5.036 -15.845 1.00 98.12 184 GLU A CA 1
ATOM 1488 C C . GLU A 1 184 ? -8.682 -3.939 -15.937 1.00 98.12 184 GLU A C 1
ATOM 1490 O O . GLU A 1 184 ? -8.666 -3.133 -16.872 1.00 98.12 184 GLU A O 1
ATOM 1495 N N . TYR A 1 185 ? -7.725 -3.909 -15.002 1.00 96.56 185 TYR A N 1
ATOM 1496 C CA . TYR A 1 185 ? -6.567 -3.013 -15.065 1.00 96.56 185 TYR A CA 1
ATOM 1497 C C . TYR A 1 185 ? -5.428 -3.638 -15.886 1.00 96.56 185 TYR A C 1
ATOM 1499 O O . TYR A 1 185 ? -4.437 -4.152 -15.363 1.00 96.56 185 TYR A O 1
ATOM 1507 N N . ASN A 1 186 ? -5.571 -3.559 -17.207 1.00 90.69 186 ASN A N 1
ATOM 1508 C CA . ASN A 1 186 ? -4.703 -4.244 -18.161 1.00 90.69 186 ASN A CA 1
ATOM 1509 C C . ASN A 1 186 ? -3.621 -3.348 -18.785 1.00 90.69 186 ASN A C 1
ATOM 1511 O O . ASN A 1 186 ? -3.786 -2.139 -18.966 1.00 90.69 186 ASN A O 1
ATOM 1515 N N . MET A 1 187 ? -2.502 -3.967 -19.171 1.00 88.12 187 MET A N 1
ATOM 1516 C CA . MET A 1 187 ? -1.464 -3.310 -19.964 1.00 88.12 187 MET A CA 1
ATOM 1517 C C . MET A 1 187 ? -1.858 -3.260 -21.444 1.00 88.12 187 MET A C 1
ATOM 1519 O O . MET A 1 187 ? -1.781 -4.260 -22.148 1.00 88.12 187 MET A O 1
ATOM 1523 N N . TYR A 1 188 ? -2.152 -2.066 -21.954 1.00 84.50 188 TYR A N 1
ATOM 1524 C CA . TYR A 1 188 ? -2.348 -1.838 -23.391 1.00 84.50 188 TYR A CA 1
ATOM 1525 C C . TYR A 1 188 ? -1.003 -1.506 -24.047 1.00 84.50 188 TYR A C 1
ATOM 1527 O O . TYR A 1 188 ? -0.485 -0.382 -23.936 1.00 84.50 188 TYR A O 1
ATOM 1535 N N . ILE A 1 189 ? -0.334 -2.527 -24.591 1.00 73.56 189 ILE A N 1
ATOM 1536 C CA . ILE A 1 189 ? 1.019 -2.414 -25.164 1.00 73.56 189 ILE A CA 1
ATOM 1537 C C . ILE A 1 189 ? 0.948 -1.809 -26.555 1.00 73.56 189 ILE A C 1
ATOM 1539 O O . ILE A 1 189 ? 0.339 -2.424 -27.447 1.00 73.56 189 ILE A O 1
#